Protein AF-A0A7W0WCW7-F1 (afdb_monomer_lite)

Foldseek 3Di:
DDDDADDPVRVVVLVVLLVVLVVVQVVLVCCCVVVVDVFRPNPVSCVVSVCLQDLVNLLSLLVVDDPPVSLVSSVSNLVSVLCNQQVVLVRQLSNLQQVDWDDDPHDTDGLVRLLVVLLPDLDPVSSVVSVVSSVVSCVPRPVVSVVVSLVSSQVCVVSSVANGPVRCCVVRNVDPVVVVVVVVVVCCVVCVVVCQVVVQVLLCVQNVDGPVPDDPSSVSNSVD

Secondary structure (DSSP, 8-state):
-PPPPPPHHHHHHHHHHHHHHHHHHHHHHHHHHTTS-SS---HHHHHHTHHHH-HHHHHHHHTT-BTTBTHHHHHHHHHHHHHHHHHHHHHHHHHHHHH-EEEETTEEEEGGGHHHHHHH---HHHHHHHHHHHHHHIIIIIHHHHHHHHHHHHHHGGGGT-SSHHHIIIIIS---HHHHHHHHHHHHHHHHHHHHHHHHHHHHHHTS--GGG--HHHHHHHT-

Structure (mmCIF, N/CA/C/O backbone):
data_AF-A0A7W0WCW7-F1
#
_entry.id   AF-A0A7W0WCW7-F1
#
loop_
_atom_site.group_PDB
_atom_site.id
_atom_site.type_symbol
_atom_site.label_atom_id
_atom_site.label_alt_id
_atom_site.label_comp_id
_atom_site.label_asym_id
_atom_site.label_entity_id
_atom_site.label_seq_id
_atom_site.pdbx_PDB_ins_code
_atom_site.Cartn_x
_atom_site.Cartn_y
_atom_site.Cartn_z
_atom_site.occupancy
_atom_site.B_iso_or_equiv
_atom_site.auth_seq_id
_atom_site.auth_comp_id
_atom_site.auth_asym_id
_atom_site.auth_atom_id
_atom_site.pdbx_PDB_model_num
ATOM 1 N N . MET A 1 1 ? 17.031 6.886 -33.504 1.00 39.16 1 MET A N 1
ATOM 2 C CA . MET A 1 1 ? 17.864 5.668 -33.448 1.00 39.16 1 MET A CA 1
ATOM 3 C C . MET A 1 1 ? 17.517 4.995 -32.137 1.00 39.16 1 MET A C 1
ATOM 5 O O . MET A 1 1 ? 17.627 5.673 -31.129 1.00 39.16 1 MET A O 1
ATOM 9 N N . SER A 1 2 ? 16.983 3.771 -32.147 1.00 53.22 2 SER A N 1
ATOM 10 C CA . SER A 1 2 ? 16.701 3.056 -30.893 1.00 53.22 2 SER A CA 1
ATOM 11 C C . SER A 1 2 ? 18.037 2.767 -30.216 1.00 53.22 2 SER A C 1
ATOM 13 O O . SER A 1 2 ? 18.928 2.234 -30.882 1.00 53.22 2 SER A O 1
ATOM 15 N N . GLU A 1 3 ? 18.201 3.153 -28.951 1.00 58.69 3 GLU A N 1
ATOM 16 C CA . GLU A 1 3 ? 19.335 2.679 -28.158 1.00 58.69 3 GLU A CA 1
ATOM 17 C C . GLU A 1 3 ? 19.363 1.143 -28.157 1.00 58.69 3 GLU A C 1
ATOM 19 O O . GLU A 1 3 ? 18.302 0.509 -28.231 1.00 58.69 3 GLU A O 1
ATOM 24 N N . PRO A 1 4 ? 20.552 0.521 -28.124 1.00 67.75 4 PRO A N 1
ATOM 25 C CA . PRO A 1 4 ? 20.651 -0.926 -28.034 1.00 67.75 4 PRO A CA 1
ATOM 26 C C . PRO A 1 4 ? 19.962 -1.435 -26.758 1.00 67.75 4 PRO A C 1
ATOM 28 O O . PRO A 1 4 ? 20.065 -0.835 -25.691 1.00 67.75 4 PRO A O 1
ATOM 31 N N . THR A 1 5 ? 19.257 -2.561 -26.869 1.00 79.12 5 THR A N 1
ATOM 32 C CA . THR A 1 5 ? 18.730 -3.306 -25.715 1.00 79.12 5 THR A CA 1
ATOM 33 C C . THR A 1 5 ? 19.862 -3.688 -24.760 1.00 79.12 5 THR A C 1
ATOM 35 O O . THR A 1 5 ? 20.983 -3.904 -25.224 1.00 79.12 5 THR A O 1
ATOM 38 N N . PHE A 1 6 ? 19.563 -3.850 -23.465 1.00 91.06 6 PHE A N 1
ATOM 39 C CA . PHE A 1 6 ? 20.560 -4.282 -22.478 1.00 91.06 6 PHE A CA 1
ATOM 40 C C . PHE A 1 6 ? 21.333 -5.523 -22.948 1.00 91.06 6 PHE A C 1
ATOM 42 O O . PHE A 1 6 ? 20.753 -6.513 -23.400 1.00 91.06 6 PHE A O 1
ATOM 49 N N . SER A 1 7 ? 22.647 -5.487 -22.766 1.00 92.19 7 SER A N 1
ATOM 50 C CA . SER A 1 7 ? 23.513 -6.660 -22.800 1.00 92.19 7 SER A CA 1
ATOM 51 C C . SER A 1 7 ? 23.333 -7.522 -21.545 1.00 92.19 7 SER A C 1
ATOM 53 O O . SER A 1 7 ? 22.888 -7.052 -20.498 1.00 92.19 7 SER A O 1
ATOM 55 N N . ASN A 1 8 ? 23.767 -8.786 -21.606 1.00 92.06 8 ASN A N 1
ATOM 56 C CA . ASN A 1 8 ? 23.733 -9.684 -20.443 1.00 92.06 8 ASN A CA 1
ATOM 57 C C . ASN A 1 8 ? 24.483 -9.108 -19.230 1.00 92.06 8 ASN A C 1
ATOM 59 O O . ASN A 1 8 ? 24.009 -9.216 -18.106 1.00 92.06 8 ASN A O 1
ATOM 63 N N . ARG A 1 9 ? 25.620 -8.436 -19.459 1.00 95.12 9 ARG A N 1
ATOM 64 C CA . ARG A 1 9 ? 26.406 -7.808 -18.388 1.00 95.12 9 ARG A CA 1
ATOM 65 C C . ARG A 1 9 ? 25.659 -6.652 -17.722 1.00 95.12 9 ARG A C 1
ATOM 67 O O . ARG A 1 9 ? 25.765 -6.479 -16.508 1.00 95.12 9 ARG A O 1
ATOM 74 N N . GLU A 1 10 ? 24.941 -5.851 -18.504 1.00 95.69 10 GLU A N 1
ATOM 75 C CA . GLU A 1 10 ? 24.105 -4.771 -17.971 1.00 95.69 10 GLU A CA 1
ATOM 76 C C . GLU A 1 10 ? 22.923 -5.342 -17.188 1.00 95.69 10 GLU A C 1
ATOM 78 O O . GLU A 1 10 ? 22.637 -4.845 -16.106 1.00 95.69 10 GLU A O 1
ATOM 83 N N . LEU A 1 11 ? 22.295 -6.426 -17.663 1.00 96.19 11 LEU A N 1
ATOM 84 C CA . LEU A 1 11 ? 21.236 -7.116 -16.916 1.00 96.19 11 LEU A CA 1
ATOM 85 C C . LEU A 1 11 ? 21.746 -7.675 -15.582 1.00 96.19 11 LEU A C 1
ATOM 87 O O . LEU A 1 11 ? 21.074 -7.527 -14.567 1.00 96.19 11 LEU A O 1
ATOM 91 N N . ASP A 1 12 ? 22.937 -8.276 -15.553 1.00 96.81 12 ASP A N 1
ATOM 92 C CA . ASP A 1 12 ? 23.538 -8.784 -14.312 1.00 96.81 12 ASP A CA 1
ATOM 93 C C . ASP A 1 12 ? 23.874 -7.654 -13.334 1.00 96.81 12 ASP A C 1
ATOM 95 O O . ASP A 1 12 ? 23.680 -7.785 -12.125 1.00 96.81 12 ASP A O 1
ATOM 99 N N . SER A 1 13 ? 24.333 -6.519 -13.861 1.00 96.69 13 SER A N 1
ATOM 100 C CA . SER A 1 13 ? 24.621 -5.330 -13.056 1.00 96.69 13 SER A CA 1
ATOM 101 C C . SER A 1 13 ? 23.334 -4.711 -12.501 1.00 96.69 13 SER A C 1
ATOM 103 O O . SER A 1 13 ? 23.298 -4.359 -11.325 1.00 96.69 13 SER A O 1
ATOM 105 N N . TYR A 1 14 ? 22.268 -4.658 -13.307 1.00 97.44 14 TYR A N 1
ATOM 106 C CA . TYR A 1 14 ? 20.944 -4.189 -12.899 1.00 97.44 14 TYR A CA 1
ATOM 107 C C . TYR A 1 14 ? 20.332 -5.094 -11.821 1.00 97.44 14 TYR A C 1
ATOM 109 O O . TYR A 1 14 ? 19.852 -4.589 -10.814 1.00 97.44 14 TYR A O 1
ATOM 117 N N . ARG A 1 15 ? 20.429 -6.427 -11.964 1.00 97.69 15 ARG A N 1
ATOM 118 C CA . ARG A 1 15 ? 20.022 -7.402 -10.928 1.00 97.69 15 ARG A CA 1
ATOM 119 C C . ARG A 1 15 ? 20.749 -7.159 -9.607 1.00 97.69 15 ARG A C 1
ATOM 121 O O . ARG A 1 15 ? 20.114 -7.009 -8.573 1.00 97.69 15 ARG A O 1
ATOM 128 N N . ALA A 1 16 ? 22.077 -7.057 -9.650 1.00 98.00 16 ALA A N 1
ATOM 129 C CA . ALA A 1 16 ? 22.874 -6.826 -8.448 1.00 98.00 16 ALA A CA 1
ATOM 130 C C . ALA A 1 16 ? 22.610 -5.448 -7.814 1.00 98.00 16 ALA A C 1
ATOM 132 O O . ALA A 1 16 ? 22.753 -5.289 -6.603 1.00 98.00 16 ALA A O 1
ATOM 133 N N . GLY A 1 17 ? 22.276 -4.440 -8.627 1.00 98.19 17 GLY A N 1
ATOM 134 C CA . GLY A 1 17 ? 21.802 -3.141 -8.156 1.00 98.19 17 GLY A CA 1
A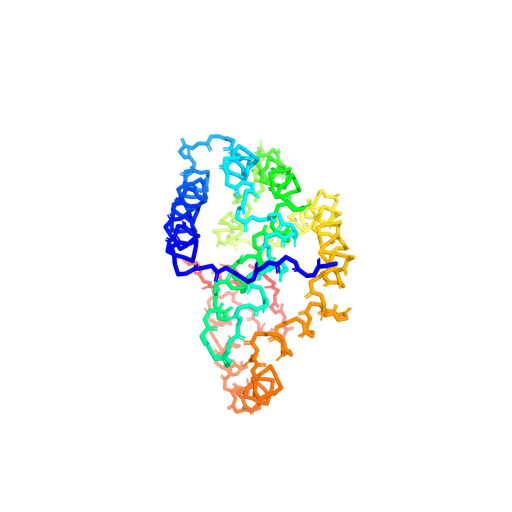TOM 135 C C . GLY A 1 17 ? 20.450 -3.259 -7.459 1.00 98.19 17 GLY A C 1
ATOM 136 O O . GLY A 1 17 ? 20.323 -2.802 -6.328 1.00 98.19 17 GLY A O 1
ATOM 137 N N . ALA A 1 18 ? 19.488 -3.934 -8.090 1.00 98.12 18 ALA A N 1
ATOM 138 C CA . ALA A 1 18 ? 18.152 -4.159 -7.550 1.00 98.12 18 ALA A CA 1
ATOM 139 C C . ALA A 1 18 ? 18.196 -4.854 -6.183 1.00 98.12 18 ALA A C 1
ATOM 141 O O . ALA A 1 18 ? 17.554 -4.384 -5.248 1.00 98.12 18 ALA A O 1
ATOM 142 N N . ASP A 1 19 ? 19.020 -5.895 -6.034 1.00 98.25 19 ASP A N 1
ATOM 143 C CA . ASP A 1 19 ? 19.198 -6.593 -4.754 1.00 98.25 19 ASP A CA 1
ATOM 144 C C . ASP A 1 19 ? 19.692 -5.649 -3.644 1.00 98.25 19 ASP A C 1
ATOM 146 O O . ASP A 1 19 ? 19.182 -5.678 -2.524 1.00 98.25 19 ASP A O 1
ATOM 150 N N . ARG A 1 20 ? 20.672 -4.782 -3.945 1.00 98.44 20 ARG A N 1
ATOM 151 C CA . ARG A 1 20 ? 21.179 -3.795 -2.976 1.00 98.44 20 ARG A CA 1
ATOM 152 C C . ARG A 1 20 ? 20.142 -2.729 -2.653 1.00 98.44 20 ARG A C 1
ATOM 154 O O . ARG A 1 20 ? 19.982 -2.382 -1.489 1.00 98.44 20 ARG A O 1
ATOM 161 N N . PHE A 1 21 ? 19.443 -2.229 -3.664 1.00 98.62 21 PHE A N 1
ATOM 162 C CA . PHE A 1 21 ? 18.399 -1.229 -3.492 1.00 98.62 21 PHE A CA 1
ATOM 163 C C . PHE A 1 21 ? 17.263 -1.746 -2.604 1.00 98.62 21 PHE A C 1
ATOM 165 O O . PHE A 1 21 ? 16.876 -1.065 -1.660 1.00 98.62 21 PHE A O 1
ATOM 172 N N . ILE A 1 22 ? 16.783 -2.972 -2.846 1.00 98.25 22 ILE A N 1
ATOM 173 C CA . ILE A 1 22 ? 15.758 -3.619 -2.014 1.00 98.25 22 ILE A CA 1
ATOM 174 C C . ILE A 1 22 ? 16.265 -3.789 -0.582 1.00 98.25 22 ILE A C 1
ATOM 176 O O . ILE A 1 22 ? 15.556 -3.426 0.350 1.00 98.25 22 ILE A O 1
ATOM 180 N N . ALA A 1 23 ? 17.497 -4.272 -0.398 1.00 98.62 23 ALA A N 1
ATOM 181 C CA . ALA A 1 23 ? 18.069 -4.444 0.935 1.00 98.62 23 ALA A CA 1
ATOM 182 C C . ALA A 1 23 ? 18.159 -3.119 1.714 1.00 98.62 23 ALA A C 1
ATOM 184 O O . ALA A 1 23 ? 17.814 -3.081 2.893 1.00 98.62 23 ALA A O 1
ATOM 185 N N . GLU A 1 24 ? 18.584 -2.032 1.062 1.00 98.62 24 GLU A N 1
ATOM 186 C CA . GLU A 1 24 ? 18.650 -0.702 1.679 1.00 98.62 24 GLU A CA 1
ATOM 187 C C . GLU A 1 24 ? 17.256 -0.142 2.000 1.00 98.62 24 GLU A C 1
ATOM 189 O O . GLU A 1 24 ? 17.070 0.448 3.065 1.00 98.62 24 GLU A O 1
ATOM 194 N N . LEU A 1 25 ? 16.267 -0.339 1.118 1.00 98.31 25 LEU A N 1
ATOM 195 C CA . LEU A 1 25 ? 14.879 0.036 1.396 1.00 98.31 25 LEU A CA 1
ATOM 196 C C . LEU A 1 25 ? 14.331 -0.740 2.596 1.00 98.31 25 LEU A C 1
ATOM 198 O O . LEU A 1 25 ? 13.825 -0.127 3.534 1.00 98.31 25 LEU A O 1
ATOM 202 N N . ASP A 1 26 ? 14.451 -2.066 2.593 1.00 98.44 26 ASP A N 1
ATOM 203 C CA . ASP A 1 26 ? 13.956 -2.924 3.672 1.00 98.44 26 ASP A CA 1
ATOM 204 C C . ASP A 1 26 ? 14.607 -2.573 5.017 1.00 98.44 26 ASP A C 1
ATOM 206 O O . ASP A 1 26 ? 13.919 -2.515 6.041 1.00 98.44 26 ASP A O 1
ATOM 210 N N . GLU A 1 27 ? 15.913 -2.284 5.026 1.00 98.56 27 GLU A N 1
ATOM 211 C CA . GLU A 1 27 ? 16.621 -1.805 6.215 1.00 98.56 27 GLU A CA 1
ATOM 212 C C . GLU A 1 27 ? 16.056 -0.464 6.704 1.00 98.56 27 GLU A C 1
ATOM 214 O O . GLU A 1 27 ? 15.776 -0.317 7.894 1.00 98.56 27 GLU A O 1
ATOM 219 N N . GLU A 1 28 ? 15.817 0.496 5.811 1.00 98.62 28 GLU A N 1
ATOM 220 C CA . GLU A 1 28 ? 15.246 1.800 6.163 1.00 98.62 28 GLU A CA 1
ATOM 221 C C . GLU A 1 28 ? 13.827 1.679 6.737 1.00 98.62 28 GLU A C 1
ATOM 223 O O . GLU A 1 28 ? 13.518 2.274 7.777 1.00 98.62 28 GLU A O 1
ATOM 228 N N . TYR A 1 29 ? 12.974 0.859 6.111 1.00 97.50 29 TYR A N 1
ATOM 229 C CA . TYR A 1 29 ? 11.641 0.536 6.624 1.00 97.50 29 TYR A CA 1
ATOM 230 C C . TYR A 1 29 ? 11.732 -0.108 8.008 1.00 97.50 29 TYR A C 1
ATOM 232 O O . TYR A 1 29 ? 11.038 0.316 8.937 1.00 97.50 29 TYR A O 1
ATOM 240 N N . TYR A 1 30 ? 12.602 -1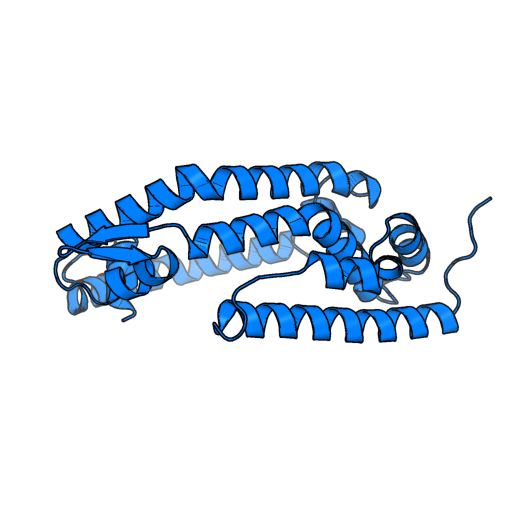.102 8.175 1.00 97.94 30 TYR A N 1
ATOM 241 C CA . TYR A 1 30 ? 12.794 -1.760 9.460 1.00 97.94 30 TYR A CA 1
ATOM 242 C C . TYR A 1 30 ? 13.240 -0.767 10.535 1.00 97.94 30 TYR A C 1
ATOM 244 O O . TYR A 1 30 ? 12.592 -0.658 11.576 1.00 97.94 30 TYR A O 1
ATOM 252 N N . LEU A 1 31 ? 14.309 -0.009 10.285 1.00 98.25 31 LEU A N 1
ATOM 253 C CA . LEU A 1 31 ? 14.880 0.914 11.259 1.00 98.25 31 LEU A CA 1
ATOM 254 C C . LEU A 1 31 ? 13.872 1.986 11.684 1.00 98.25 31 LEU A C 1
ATOM 256 O O . LEU A 1 31 ? 13.741 2.257 12.881 1.00 98.25 31 LEU A O 1
ATOM 260 N N . HIS A 1 32 ? 13.132 2.572 10.739 1.00 96.62 32 HIS A N 1
ATOM 261 C CA . HIS A 1 32 ? 12.145 3.596 11.065 1.00 96.62 32 HIS A CA 1
ATOM 262 C C . HIS A 1 32 ? 10.947 3.026 11.834 1.00 96.62 32 HIS A C 1
ATOM 264 O O . HIS A 1 32 ? 10.618 3.503 12.924 1.00 96.62 32 HIS A O 1
ATOM 270 N N . TYR A 1 33 ? 10.296 1.984 11.307 1.00 94.00 33 TYR A N 1
ATOM 271 C CA . TYR A 1 33 ? 9.058 1.464 11.898 1.00 94.00 33 TYR A CA 1
ATOM 272 C C . TYR A 1 33 ? 9.290 0.608 13.153 1.00 94.00 33 TYR A C 1
ATOM 274 O O . TYR A 1 33 ? 8.369 0.457 13.956 1.00 94.00 33 TYR A O 1
ATOM 282 N N . ALA A 1 34 ? 10.516 0.126 13.391 1.00 94.94 34 ALA A N 1
ATOM 283 C CA . ALA A 1 34 ? 10.927 -0.447 14.676 1.00 94.94 34 ALA A CA 1
ATOM 284 C C . ALA A 1 34 ? 11.321 0.616 15.723 1.00 94.94 34 ALA A C 1
ATOM 286 O O . ALA A 1 34 ? 11.645 0.264 16.857 1.00 94.94 34 ALA A O 1
ATOM 287 N N . GLY A 1 35 ? 11.311 1.909 15.371 1.00 93.56 35 GLY A N 1
ATOM 288 C CA . GLY A 1 35 ? 11.691 3.003 16.270 1.00 93.56 35 GLY A CA 1
ATOM 289 C C . GLY A 1 35 ? 13.197 3.106 16.541 1.00 93.56 35 GLY A C 1
ATOM 290 O O . GLY A 1 35 ? 13.601 3.774 17.490 1.00 93.56 35 GLY A O 1
ATOM 291 N N . LEU A 1 36 ? 14.030 2.453 15.725 1.00 96.88 36 LEU A N 1
ATOM 292 C CA . LEU A 1 36 ? 15.495 2.481 15.822 1.00 96.88 36 LEU A CA 1
ATOM 293 C C . LEU A 1 36 ? 16.101 3.697 15.111 1.00 96.88 36 LEU A C 1
ATOM 295 O O . LEU A 1 36 ? 17.225 4.096 15.415 1.00 96.88 36 LEU A O 1
ATOM 299 N N . LYS A 1 37 ? 15.349 4.307 14.189 1.00 96.56 37 LYS A N 1
ATOM 300 C CA . LYS A 1 37 ? 15.729 5.518 13.466 1.00 96.56 37 LYS A CA 1
ATOM 301 C C . LYS A 1 37 ? 14.577 6.532 13.476 1.00 96.56 37 LYS A C 1
ATOM 303 O O . LYS A 1 37 ? 13.466 6.201 13.065 1.00 96.56 37 LYS A O 1
ATOM 308 N N . PRO A 1 38 ? 14.811 7.783 13.916 1.00 92.38 38 PRO A N 1
ATOM 309 C CA . PRO A 1 38 ? 13.737 8.767 14.064 1.00 92.38 38 PRO A CA 1
ATOM 310 C C . PRO A 1 38 ? 13.201 9.286 12.726 1.00 92.38 38 PRO A C 1
ATOM 312 O O . PRO A 1 38 ? 12.024 9.621 12.629 1.00 92.38 38 PRO A O 1
ATOM 315 N N . LYS A 1 39 ? 14.051 9.359 11.697 1.00 95.62 39 LYS A N 1
ATOM 316 C CA . LYS A 1 39 ? 13.683 9.838 10.362 1.00 95.62 39 LYS A CA 1
ATOM 317 C C . LYS A 1 39 ? 13.525 8.673 9.400 1.00 95.62 39 LYS A C 1
ATOM 319 O O . LYS A 1 39 ? 14.285 7.715 9.497 1.00 95.62 39 LYS A O 1
ATOM 324 N N . PHE A 1 40 ? 12.565 8.798 8.495 1.00 97.62 40 PHE A N 1
ATOM 325 C CA . PHE A 1 40 ? 12.398 7.911 7.354 1.00 97.62 40 PHE A CA 1
ATOM 326 C C . PHE A 1 40 ? 12.986 8.611 6.127 1.00 97.62 40 PHE A C 1
ATOM 328 O O . PHE A 1 40 ? 12.534 9.699 5.782 1.00 97.62 40 PHE A O 1
ATOM 335 N N . GLU A 1 41 ? 14.037 8.044 5.543 1.00 97.62 41 GLU A N 1
ATOM 336 C CA . GLU A 1 41 ? 14.873 8.683 4.520 1.00 97.62 41 GLU A CA 1
ATOM 337 C C . GLU A 1 41 ? 15.021 7.763 3.299 1.00 97.62 41 GLU A C 1
ATOM 339 O O . GLU A 1 41 ? 16.033 7.089 3.107 1.00 97.62 41 GLU A O 1
ATOM 344 N N . LEU A 1 42 ? 13.998 7.758 2.450 1.00 98.31 42 LEU A N 1
ATOM 345 C CA . LEU A 1 42 ? 14.001 7.099 1.147 1.00 98.31 42 LEU A CA 1
ATOM 346 C C . LEU A 1 42 ? 14.824 7.880 0.115 1.00 98.31 42 LEU A C 1
ATOM 348 O O . LEU A 1 42 ? 15.523 7.286 -0.701 1.00 98.31 42 LEU A O 1
ATOM 352 N N . SER A 1 43 ? 14.782 9.209 0.168 1.00 97.88 43 SER A N 1
ATOM 353 C CA . SER A 1 43 ? 15.445 10.141 -0.746 1.00 97.88 43 SER A CA 1
ATOM 354 C C . SER A 1 43 ? 16.916 9.801 -0.989 1.00 97.88 43 SER A C 1
ATOM 356 O O . SER A 1 43 ? 17.276 9.572 -2.145 1.00 97.88 43 SER A O 1
ATOM 358 N N . PRO A 1 44 ? 17.758 9.624 0.046 1.00 98.00 44 PRO A N 1
ATOM 359 C CA . PRO A 1 44 ? 19.158 9.279 -0.171 1.00 98.00 44 PRO A CA 1
ATOM 360 C C . PRO A 1 44 ? 19.360 7.881 -0.770 1.00 98.00 44 PRO A C 1
ATOM 362 O O . PRO A 1 44 ? 20.393 7.640 -1.390 1.00 98.00 44 PRO A O 1
ATOM 365 N N . ILE A 1 45 ? 18.435 6.940 -0.545 1.00 98.50 45 ILE A N 1
ATOM 366 C CA . ILE A 1 45 ? 18.513 5.577 -1.095 1.00 98.50 45 ILE A CA 1
ATOM 367 C C . ILE A 1 45 ? 18.234 5.633 -2.592 1.00 98.50 45 ILE A C 1
ATOM 369 O O . ILE A 1 45 ? 19.059 5.191 -3.386 1.00 98.50 45 ILE A O 1
ATOM 373 N N . TYR A 1 46 ? 17.122 6.244 -2.991 1.00 98.31 46 TYR A N 1
ATOM 374 C CA . TYR A 1 46 ? 16.800 6.383 -4.406 1.00 98.31 46 TYR A CA 1
ATOM 375 C C . TYR A 1 46 ? 17.848 7.199 -5.173 1.00 98.31 46 TYR A C 1
ATOM 377 O O . TYR A 1 46 ? 18.208 6.822 -6.281 1.00 98.31 46 TYR A O 1
ATOM 385 N N . GLU A 1 47 ? 18.413 8.254 -4.577 1.00 98.00 47 GLU A N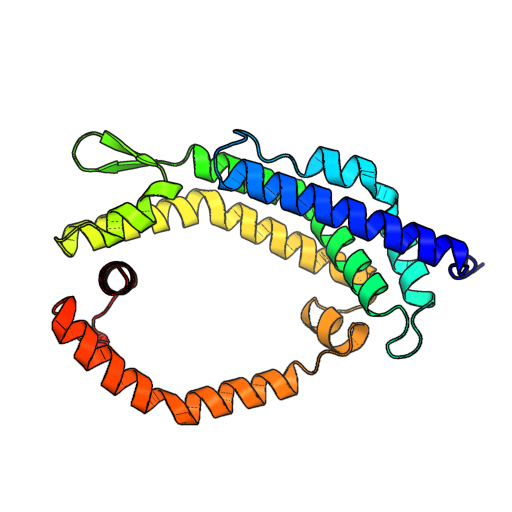 1
ATOM 386 C CA . GLU A 1 47 ? 19.501 9.027 -5.195 1.00 98.00 47 GLU A CA 1
ATOM 387 C C . GLU A 1 47 ? 20.751 8.174 -5.477 1.00 98.00 47 GLU A C 1
ATOM 389 O O . GLU A 1 47 ? 21.396 8.354 -6.511 1.00 98.00 47 GLU A O 1
ATOM 394 N N . ARG A 1 48 ? 21.091 7.222 -4.593 1.00 98.00 48 ARG A N 1
ATOM 395 C CA . ARG A 1 48 ? 22.214 6.287 -4.808 1.00 98.00 48 ARG A CA 1
ATOM 396 C C . ARG A 1 48 ? 21.954 5.277 -5.922 1.00 98.00 48 ARG A C 1
ATOM 398 O O . ARG A 1 48 ? 22.914 4.826 -6.540 1.00 98.00 48 ARG A O 1
ATOM 405 N N . HIS A 1 49 ? 20.690 4.928 -6.147 1.00 97.94 49 HIS A N 1
ATOM 406 C CA . HIS A 1 49 ? 20.239 3.904 -7.096 1.00 97.94 49 HIS A CA 1
ATOM 407 C C . HIS A 1 49 ? 19.393 4.510 -8.229 1.00 97.94 49 HIS A C 1
ATOM 409 O O . HIS A 1 49 ? 18.488 3.868 -8.768 1.00 97.94 49 HIS A O 1
ATOM 415 N N . ALA A 1 50 ? 19.657 5.775 -8.577 1.00 97.25 50 ALA A N 1
ATOM 416 C CA . ALA A 1 50 ? 18.858 6.531 -9.540 1.00 97.25 50 ALA A CA 1
ATOM 417 C C . ALA A 1 50 ? 18.876 5.895 -10.940 1.00 97.25 50 ALA A C 1
ATOM 419 O O . ALA A 1 50 ? 17.881 5.947 -11.655 1.00 97.25 50 ALA A O 1
ATOM 420 N N . ASP A 1 51 ? 19.975 5.228 -11.296 1.00 96.31 51 ASP A N 1
ATOM 421 C CA . ASP A 1 51 ? 20.141 4.474 -12.540 1.00 96.31 51 ASP A CA 1
ATOM 422 C C . ASP A 1 51 ? 19.220 3.250 -12.641 1.00 96.31 51 ASP A C 1
ATOM 424 O O . ASP A 1 51 ? 18.974 2.748 -13.732 1.00 96.31 51 ASP A O 1
ATOM 428 N N . LEU A 1 52 ? 18.690 2.746 -11.523 1.00 97.69 52 LEU A N 1
ATOM 429 C CA . LEU A 1 52 ? 17.741 1.633 -11.543 1.00 97.69 52 LEU A CA 1
ATOM 430 C C . LEU A 1 52 ? 16.307 2.089 -11.810 1.00 97.69 52 LEU A C 1
ATOM 432 O O . LEU A 1 52 ? 15.492 1.302 -12.301 1.00 97.69 52 LEU A O 1
ATOM 436 N N . THR A 1 53 ? 15.996 3.334 -11.453 1.00 96.25 53 THR A N 1
ATOM 437 C CA . THR A 1 53 ? 14.625 3.850 -11.351 1.00 96.25 53 THR A CA 1
ATOM 438 C C . THR A 1 53 ? 14.333 4.982 -12.332 1.00 96.25 53 THR A C 1
ATOM 440 O O . THR A 1 53 ? 13.198 5.446 -12.400 1.00 96.25 53 THR A O 1
ATOM 443 N N . ASP A 1 54 ? 15.305 5.411 -13.139 1.00 96.31 54 ASP A N 1
ATOM 444 C CA . ASP A 1 54 ? 15.067 6.414 -14.170 1.00 96.31 54 ASP A CA 1
ATOM 445 C C . ASP A 1 54 ? 14.232 5.863 -15.344 1.00 96.31 54 ASP A C 1
ATOM 447 O O . ASP A 1 54 ? 14.323 4.700 -15.748 1.00 96.31 54 ASP A O 1
ATOM 451 N N . LEU A 1 55 ? 13.390 6.727 -15.915 1.00 97.81 55 LEU A N 1
ATOM 452 C CA . LEU A 1 55 ? 12.422 6.345 -16.945 1.00 97.81 55 LEU A CA 1
ATOM 453 C C . LEU A 1 55 ? 13.077 5.790 -18.221 1.00 97.81 55 LEU A C 1
ATOM 455 O O . LEU A 1 55 ? 12.494 4.933 -18.890 1.00 97.81 55 LEU A O 1
ATOM 459 N N . GLU A 1 56 ? 14.248 6.299 -18.598 1.00 96.88 56 GLU A N 1
ATOM 460 C CA . GLU A 1 56 ? 14.942 5.882 -19.815 1.00 96.88 56 GLU A CA 1
ATOM 461 C C . GLU A 1 56 ? 15.471 4.456 -19.658 1.00 96.88 56 GLU A C 1
ATOM 463 O O . GLU A 1 56 ? 15.176 3.589 -20.490 1.00 96.88 56 GLU A O 1
ATOM 468 N N . THR A 1 57 ? 16.143 4.181 -18.542 1.00 96.50 57 THR A N 1
ATOM 469 C CA . THR A 1 57 ? 16.638 2.853 -18.193 1.00 96.50 57 THR A CA 1
ATOM 470 C C . THR A 1 57 ? 15.497 1.849 -18.080 1.00 96.50 57 THR A C 1
ATOM 472 O O . THR A 1 57 ? 15.580 0.767 -18.667 1.00 96.50 57 THR A O 1
ATOM 475 N N . VAL A 1 58 ? 14.397 2.205 -17.408 1.00 97.50 58 VAL A N 1
ATOM 476 C CA . VAL A 1 58 ? 13.219 1.332 -17.269 1.00 97.50 58 VAL A CA 1
ATOM 477 C C . VAL A 1 58 ? 12.589 1.021 -18.629 1.00 97.50 58 VAL A C 1
ATOM 479 O O . VAL A 1 58 ? 12.278 -0.137 -18.924 1.00 97.50 58 VAL A O 1
ATOM 482 N N . ASN A 1 59 ? 12.455 2.016 -19.509 1.00 96.69 59 ASN A N 1
ATOM 483 C CA . ASN A 1 59 ? 11.941 1.795 -20.860 1.00 96.69 59 ASN A CA 1
ATOM 484 C C . ASN A 1 59 ? 12.878 0.920 -21.704 1.00 96.69 59 ASN A C 1
ATOM 486 O O . ASN A 1 59 ? 12.405 0.036 -22.425 1.00 96.69 59 ASN A O 1
ATOM 490 N N . ARG A 1 60 ? 14.198 1.108 -21.594 1.00 95.75 60 ARG A N 1
ATOM 491 C CA . ARG A 1 60 ? 15.193 0.263 -22.270 1.00 95.75 60 ARG A CA 1
ATOM 492 C C . ARG A 1 60 ? 15.164 -1.172 -21.742 1.00 95.75 60 ARG A C 1
ATOM 494 O O . ARG A 1 60 ? 15.250 -2.111 -22.533 1.00 95.75 60 ARG A O 1
ATOM 501 N N . LEU A 1 61 ? 14.968 -1.361 -20.437 1.00 95.50 61 LEU A N 1
ATOM 502 C CA . LEU A 1 61 ? 14.794 -2.674 -19.816 1.00 95.50 61 LEU A CA 1
ATOM 503 C C . LEU A 1 61 ? 13.529 -3.365 -20.339 1.00 95.50 61 LEU A C 1
ATOM 505 O O . LEU A 1 61 ? 13.575 -4.540 -20.699 1.00 95.50 61 LEU A O 1
ATOM 509 N N . GLY A 1 62 ? 12.430 -2.625 -20.502 1.00 95.31 62 GLY A N 1
ATOM 510 C CA . GLY A 1 62 ? 11.191 -3.131 -21.097 1.00 95.31 62 GLY A CA 1
ATOM 511 C C . GLY A 1 62 ? 11.364 -3.694 -22.514 1.00 95.31 62 GLY A C 1
ATOM 512 O O . GLY A 1 62 ? 10.708 -4.669 -22.875 1.00 95.31 62 GLY A O 1
ATOM 513 N N . GLN A 1 63 ? 12.300 -3.160 -23.307 1.00 94.88 63 GLN A N 1
ATOM 514 C CA . GLN A 1 63 ? 12.606 -3.675 -24.653 1.00 94.88 63 GLN A CA 1
ATOM 515 C C . GLN A 1 63 ? 13.308 -5.047 -24.639 1.00 94.88 63 GLN A C 1
ATOM 517 O O . GLN A 1 63 ? 13.365 -5.725 -25.672 1.00 94.88 63 GLN A O 1
ATOM 522 N N . THR A 1 64 ? 13.824 -5.477 -23.484 1.00 94.56 64 THR A N 1
ATOM 523 C CA . THR A 1 64 ? 14.532 -6.758 -23.296 1.00 94.56 64 THR A CA 1
ATOM 524 C C . THR A 1 64 ? 13.603 -7.903 -22.891 1.00 94.56 64 THR A C 1
ATOM 526 O O . THR A 1 64 ? 14.022 -9.059 -22.900 1.00 94.56 64 THR A O 1
ATOM 529 N N . VAL A 1 65 ? 12.344 -7.603 -22.557 1.00 94.75 65 VAL A N 1
ATOM 530 C CA . VAL A 1 65 ? 11.365 -8.598 -22.108 1.00 94.75 65 VAL A CA 1
ATOM 531 C C . VAL A 1 65 ? 11.018 -9.555 -23.250 1.00 94.75 65 VAL A C 1
ATOM 533 O O . VAL A 1 65 ? 10.703 -9.130 -24.369 1.00 94.75 65 VAL A O 1
ATOM 536 N N . ARG A 1 66 ? 11.082 -10.862 -22.982 1.00 91.94 66 ARG A N 1
ATOM 537 C CA . ARG A 1 66 ? 10.735 -11.935 -23.931 1.00 91.94 66 ARG A CA 1
ATOM 538 C C . ARG A 1 66 ? 9.888 -12.985 -23.213 1.00 91.94 66 ARG A C 1
ATOM 540 O O . ARG A 1 66 ? 10.400 -13.864 -22.525 1.00 91.94 66 ARG A O 1
ATOM 547 N N . GLY A 1 67 ? 8.564 -12.880 -23.342 1.00 90.69 67 GLY A N 1
ATOM 548 C CA . GLY A 1 67 ? 7.650 -13.658 -22.501 1.00 90.69 67 GLY A CA 1
ATOM 549 C C . GLY A 1 67 ? 7.878 -13.312 -21.027 1.00 90.69 67 GLY A C 1
ATOM 550 O O . GLY A 1 67 ? 7.797 -12.146 -20.659 1.00 90.69 67 GLY A O 1
ATOM 551 N N . ARG A 1 68 ? 8.220 -14.309 -20.201 1.00 92.12 68 ARG A N 1
ATOM 552 C CA . ARG A 1 68 ? 8.565 -14.102 -18.780 1.00 92.12 68 ARG A CA 1
ATOM 553 C C . ARG A 1 68 ? 10.022 -13.712 -18.534 1.00 92.12 68 ARG A C 1
ATOM 555 O O . ARG A 1 68 ? 10.363 -13.297 -17.430 1.00 92.12 68 ARG A O 1
ATOM 562 N N . GLU A 1 69 ? 10.894 -13.851 -19.529 1.00 93.62 69 GLU A N 1
ATOM 563 C CA . GLU A 1 69 ? 12.294 -13.459 -19.384 1.00 93.62 69 GLU A CA 1
ATOM 564 C C . GLU A 1 69 ? 12.399 -11.941 -19.174 1.00 93.62 69 GLU A C 1
ATOM 566 O O . GLU A 1 69 ? 11.800 -11.168 -19.923 1.00 93.62 69 GLU A O 1
ATOM 571 N N . ASN A 1 70 ? 13.150 -11.526 -18.148 1.00 95.06 70 ASN A N 1
ATOM 572 C CA . ASN A 1 70 ? 13.345 -10.133 -17.711 1.00 95.06 70 ASN A CA 1
ATOM 573 C C . ASN A 1 70 ? 12.067 -9.377 -17.293 1.00 95.06 70 ASN A C 1
ATOM 575 O O . ASN A 1 70 ? 12.158 -8.207 -16.929 1.00 95.06 70 ASN A O 1
ATOM 579 N N . LEU A 1 71 ? 10.901 -10.033 -17.279 1.00 96.38 71 LEU A N 1
ATOM 580 C CA . LEU A 1 71 ? 9.619 -9.415 -16.933 1.00 96.38 71 LEU A CA 1
ATOM 581 C C . LEU A 1 71 ? 9.616 -8.861 -15.504 1.00 96.38 71 LEU A C 1
ATOM 583 O O . LEU A 1 71 ? 9.251 -7.708 -15.298 1.00 96.38 71 LEU A O 1
ATOM 587 N N . GLU A 1 72 ? 10.099 -9.643 -14.536 1.00 96.56 72 GLU A N 1
ATOM 588 C CA . GLU A 1 72 ? 10.171 -9.207 -13.135 1.00 96.56 72 GLU A CA 1
ATOM 589 C C . GLU A 1 72 ? 11.165 -8.060 -12.925 1.00 96.56 72 GLU A C 1
ATOM 591 O O . GLU A 1 72 ? 10.921 -7.185 -12.103 1.00 96.56 72 GLU A O 1
ATOM 596 N N . LEU A 1 73 ? 12.254 -8.005 -13.700 1.00 96.81 73 LEU A N 1
ATOM 597 C CA . LEU A 1 73 ? 13.181 -6.870 -13.642 1.00 96.81 73 LEU A CA 1
ATOM 598 C C . LEU A 1 73 ? 12.544 -5.612 -14.218 1.00 96.81 73 LEU A C 1
ATOM 600 O O . LEU A 1 73 ? 12.684 -4.536 -13.645 1.00 96.81 73 LEU A O 1
ATOM 604 N N . PHE A 1 74 ? 11.822 -5.741 -15.331 1.00 97.50 74 PHE A N 1
ATOM 605 C CA . PHE A 1 74 ? 11.069 -4.627 -15.890 1.00 97.50 74 PHE A CA 1
ATOM 606 C C . PHE A 1 74 ? 9.991 -4.134 -14.918 1.00 97.50 74 PHE A C 1
ATOM 608 O O . PHE A 1 74 ? 9.846 -2.926 -14.732 1.00 97.50 74 PHE A O 1
ATOM 615 N N . ARG A 1 75 ? 9.281 -5.051 -14.251 1.00 98.00 75 ARG A N 1
ATOM 616 C CA . ARG A 1 75 ? 8.315 -4.721 -13.201 1.00 98.00 75 ARG A CA 1
ATOM 617 C C . ARG A 1 75 ? 8.976 -3.994 -12.032 1.00 98.00 75 ARG A C 1
ATOM 619 O O . ARG A 1 75 ? 8.498 -2.927 -11.663 1.00 98.00 75 ARG A O 1
ATOM 626 N N . PHE A 1 76 ? 10.087 -4.520 -11.518 1.00 98.25 76 PHE A N 1
ATOM 627 C CA . PHE A 1 76 ? 10.887 -3.869 -10.481 1.00 98.25 76 PHE A CA 1
ATOM 628 C C . PHE A 1 76 ? 11.267 -2.439 -10.884 1.00 98.25 76 PHE A C 1
ATOM 630 O O . PHE A 1 76 ? 11.026 -1.508 -10.122 1.00 98.25 76 PHE A O 1
ATOM 637 N N . GLY A 1 77 ? 11.782 -2.240 -12.100 1.00 98.31 77 GLY A N 1
ATOM 638 C CA . GLY A 1 77 ? 12.147 -0.912 -12.588 1.00 98.31 77 GLY A CA 1
ATOM 639 C C . GLY A 1 77 ? 10.949 0.035 -12.684 1.00 98.31 77 GLY A C 1
ATOM 640 O O . GLY A 1 77 ? 11.034 1.186 -12.269 1.00 98.31 77 GLY A O 1
ATOM 641 N N . CYS A 1 78 ? 9.800 -0.451 -13.164 1.00 98.56 78 CYS A N 1
ATOM 642 C CA . CYS A 1 78 ? 8.564 0.333 -13.199 1.00 98.56 78 CYS A CA 1
ATOM 643 C C . CYS A 1 78 ? 8.093 0.746 -11.798 1.00 98.56 78 CYS A C 1
ATOM 645 O O . CYS A 1 78 ? 7.734 1.903 -11.588 1.00 98.56 78 CYS A O 1
ATOM 647 N N . GLU A 1 79 ? 8.068 -0.192 -10.850 1.00 97.94 79 GLU A N 1
ATOM 648 C CA . GLU A 1 79 ? 7.678 0.074 -9.462 1.00 97.94 79 GLU A CA 1
ATOM 649 C C . GLU A 1 79 ? 8.670 1.029 -8.788 1.00 97.94 79 GLU A C 1
ATOM 651 O O . GLU A 1 79 ? 8.244 1.963 -8.114 1.00 97.94 79 GLU A O 1
ATOM 656 N N . GLY A 1 80 ? 9.968 0.864 -9.052 1.00 98.19 80 GLY A N 1
ATOM 657 C CA . GLY A 1 80 ? 11.024 1.763 -8.602 1.00 98.19 80 GLY A CA 1
ATOM 658 C C . GLY A 1 80 ? 10.875 3.179 -9.159 1.00 98.19 80 GLY A C 1
ATOM 659 O O . GLY A 1 80 ? 10.919 4.133 -8.394 1.00 98.19 80 GLY A O 1
ATOM 660 N N . TYR A 1 81 ? 10.607 3.345 -10.458 1.00 98.69 81 TYR A N 1
ATOM 661 C CA . TYR A 1 81 ? 10.331 4.660 -11.055 1.00 98.69 81 TYR A CA 1
ATOM 662 C C . TYR A 1 81 ? 9.128 5.355 -10.401 1.00 98.69 81 TYR A C 1
ATOM 664 O O . TYR A 1 81 ? 9.183 6.536 -10.059 1.00 98.69 81 TYR A O 1
ATOM 672 N N . LEU A 1 82 ? 8.029 4.627 -10.189 1.00 98.44 82 LEU A N 1
ATOM 673 C CA . LEU A 1 82 ? 6.841 5.175 -9.526 1.00 98.44 82 LEU A CA 1
ATOM 674 C C . LEU A 1 82 ? 7.103 5.485 -8.040 1.00 98.44 82 LEU A C 1
ATOM 676 O O . LEU A 1 82 ? 6.585 6.475 -7.512 1.00 98.44 82 LEU A O 1
ATOM 680 N N . GLY A 1 83 ? 7.921 4.664 -7.381 1.00 98.00 83 GLY A N 1
ATOM 681 C CA . GLY A 1 83 ? 8.409 4.886 -6.024 1.00 98.00 83 GLY A CA 1
ATOM 682 C C . GLY A 1 83 ? 9.258 6.151 -5.912 1.00 98.00 83 GLY A C 1
ATOM 683 O O . GLY A 1 83 ? 9.013 6.963 -5.022 1.00 98.00 83 GLY A O 1
ATOM 684 N N . GLU A 1 84 ? 10.162 6.392 -6.866 1.00 98.38 84 GLU A N 1
ATOM 685 C CA . GLU A 1 84 ? 11.003 7.595 -6.904 1.00 98.38 84 G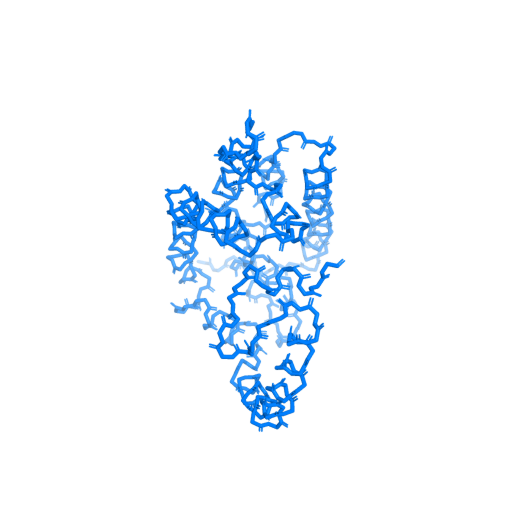LU A CA 1
ATOM 686 C C . GLU A 1 84 ? 10.151 8.864 -6.951 1.00 98.38 84 GLU A C 1
ATOM 688 O O . GLU A 1 84 ? 10.365 9.810 -6.196 1.00 98.38 84 GLU A O 1
ATOM 693 N N . LEU A 1 85 ? 9.105 8.865 -7.779 1.00 98.38 85 LEU A N 1
ATOM 694 C CA . LEU A 1 85 ? 8.199 10.008 -7.909 1.00 98.38 85 LEU A CA 1
ATOM 695 C C . LEU A 1 85 ? 7.373 10.296 -6.648 1.00 98.38 85 LEU A C 1
ATOM 697 O O . LEU A 1 85 ? 6.824 11.389 -6.514 1.00 98.38 85 LEU A O 1
ATOM 701 N N . THR A 1 86 ? 7.240 9.324 -5.745 1.00 98.19 86 THR A N 1
ATOM 702 C CA . THR A 1 86 ? 6.370 9.424 -4.564 1.00 98.19 86 THR A CA 1
ATOM 703 C C . THR A 1 86 ? 7.118 9.368 -3.236 1.00 98.19 86 THR A C 1
ATOM 705 O O . THR A 1 86 ? 6.513 9.631 -2.196 1.00 98.19 86 THR A O 1
ATOM 708 N N . ARG A 1 87 ? 8.434 9.123 -3.241 1.00 97.69 87 ARG A N 1
ATOM 709 C CA . ARG A 1 87 ? 9.244 8.965 -2.024 1.00 97.69 87 ARG A CA 1
ATOM 710 C C . ARG A 1 87 ? 9.114 10.128 -1.048 1.00 97.69 87 ARG A C 1
ATOM 712 O O . ARG A 1 87 ? 8.948 9.891 0.140 1.00 97.69 87 ARG A O 1
ATOM 719 N N . ALA A 1 88 ? 9.098 11.367 -1.545 1.00 97.12 88 ALA A N 1
ATOM 720 C CA . ALA A 1 88 ? 9.000 12.553 -0.699 1.00 97.12 88 ALA A CA 1
ATOM 721 C C . ALA A 1 88 ? 7.665 12.593 0.063 1.00 97.12 88 ALA A C 1
ATOM 723 O O . ALA A 1 88 ? 7.631 12.965 1.232 1.00 97.12 88 ALA A O 1
ATOM 724 N N . ARG A 1 89 ? 6.569 12.139 -0.564 1.00 97.81 89 ARG A N 1
ATOM 725 C CA . ARG A 1 89 ? 5.272 11.994 0.114 1.00 97.81 89 ARG A CA 1
ATOM 726 C C . ARG A 1 89 ? 5.291 10.872 1.135 1.00 97.81 89 ARG A C 1
ATOM 728 O O . ARG A 1 89 ? 4.738 11.046 2.213 1.00 97.81 89 ARG A O 1
ATOM 735 N N . SER A 1 90 ? 5.944 9.755 0.833 1.00 97.81 90 SER A N 1
ATOM 736 C CA . SER A 1 90 ? 6.118 8.658 1.791 1.00 97.81 90 SER A CA 1
ATOM 737 C C . SER A 1 90 ? 6.905 9.095 3.034 1.00 97.81 90 SER A C 1
ATOM 739 O O . SER A 1 90 ? 6.514 8.752 4.149 1.00 97.81 90 SER A O 1
ATOM 741 N N . GLU A 1 91 ? 7.970 9.882 2.864 1.00 98.31 91 GLU A N 1
ATOM 742 C CA . GLU A 1 91 ? 8.729 10.483 3.971 1.00 98.31 91 GLU A CA 1
ATOM 743 C C . GLU A 1 91 ? 7.881 11.468 4.781 1.00 98.31 91 GLU A C 1
ATOM 745 O O . GLU A 1 91 ? 7.833 11.370 6.006 1.00 98.31 91 GLU A O 1
ATOM 750 N N . GLU A 1 92 ? 7.163 12.373 4.110 1.00 98.19 92 GLU A N 1
ATOM 751 C CA . GLU A 1 92 ? 6.292 13.366 4.750 1.00 98.19 92 GLU A CA 1
ATOM 752 C C . GLU A 1 92 ? 5.165 12.706 5.559 1.00 98.19 92 GLU A C 1
ATOM 754 O O . GLU A 1 92 ? 4.902 13.097 6.696 1.00 98.19 92 GLU A O 1
ATOM 759 N N . ILE A 1 93 ? 4.535 11.662 5.010 1.00 98.06 93 ILE A N 1
ATOM 760 C CA . ILE A 1 93 ? 3.520 10.865 5.707 1.00 98.06 93 ILE A CA 1
ATOM 761 C C . ILE A 1 93 ? 4.123 10.231 6.961 1.00 98.06 93 ILE A C 1
ATOM 763 O O . ILE A 1 93 ? 3.560 10.377 8.046 1.00 98.06 93 ILE A O 1
ATOM 767 N N . ALA A 1 94 ? 5.273 9.561 6.838 1.00 97.25 94 ALA A N 1
ATOM 768 C CA . ALA A 1 94 ? 5.930 8.923 7.974 1.00 97.25 94 ALA A CA 1
ATOM 769 C C . ALA A 1 94 ? 6.310 9.947 9.057 1.00 97.25 94 ALA A C 1
ATOM 771 O O . ALA A 1 94 ? 6.114 9.691 10.245 1.00 97.25 94 ALA A O 1
ATOM 772 N N . GLU A 1 95 ? 6.797 11.126 8.665 1.00 96.50 95 GLU A N 1
ATOM 773 C CA . GLU A 1 95 ? 7.101 12.216 9.590 1.00 96.50 95 GLU A CA 1
ATOM 774 C C . GLU A 1 95 ? 5.837 12.739 10.288 1.00 96.50 95 GLU A C 1
ATOM 776 O O . GLU A 1 95 ? 5.835 12.889 11.513 1.00 96.50 95 GLU A O 1
ATOM 781 N N . LEU A 1 96 ? 4.746 12.972 9.556 1.00 97.38 96 LEU A N 1
ATOM 782 C CA . LEU A 1 96 ? 3.481 13.410 10.146 1.00 97.38 96 LEU A CA 1
ATOM 783 C C . LEU A 1 96 ? 2.940 12.384 11.136 1.00 97.38 96 LEU A C 1
ATOM 785 O O . LEU A 1 96 ? 2.588 12.754 12.252 1.00 97.38 96 LEU A O 1
ATOM 789 N N . GLU A 1 97 ? 2.948 11.095 10.805 1.00 96.56 97 GLU A N 1
ATOM 790 C CA . GLU A 1 97 ? 2.496 10.051 11.728 1.00 96.56 97 GLU A CA 1
ATOM 791 C C . GLU A 1 97 ? 3.234 10.055 13.077 1.00 96.56 97 GLU A C 1
ATOM 793 O O . GLU A 1 97 ? 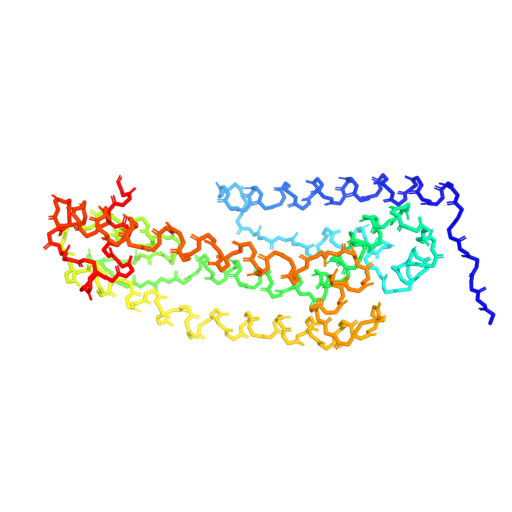2.644 9.673 14.091 1.00 96.56 97 GLU A O 1
ATOM 798 N N . THR A 1 98 ? 4.508 10.470 13.110 1.00 94.69 98 THR A N 1
ATOM 799 C CA . THR A 1 98 ? 5.271 10.596 14.367 1.00 94.69 98 THR A CA 1
ATOM 800 C C . THR A 1 98 ? 4.886 11.819 15.198 1.00 94.69 98 THR A C 1
ATOM 802 O O . THR A 1 98 ? 5.103 11.814 16.408 1.00 94.69 98 THR A O 1
ATOM 805 N N . LYS A 1 99 ? 4.328 12.857 14.566 1.00 95.56 99 LYS A N 1
ATOM 806 C CA . LYS A 1 99 ? 3.991 14.144 15.193 1.00 95.56 99 LYS A CA 1
ATOM 807 C C . LYS A 1 99 ? 2.515 14.271 15.549 1.00 95.56 99 LYS A C 1
ATOM 809 O O . LYS A 1 99 ? 2.180 15.002 16.473 1.00 95.56 99 LYS A O 1
ATOM 814 N N . LEU A 1 100 ? 1.639 13.617 14.789 1.00 98.12 100 LEU A N 1
ATOM 815 C CA . LEU A 1 100 ? 0.201 13.679 15.004 1.00 98.12 100 LEU A CA 1
ATOM 816 C C . LEU A 1 100 ? -0.157 13.041 16.343 1.00 98.12 100 LEU A C 1
ATOM 818 O O . LEU A 1 100 ? 0.289 11.941 16.671 1.00 98.12 100 LEU A O 1
ATOM 822 N N . GLU A 1 101 ? -1.010 13.720 17.096 1.00 97.88 101 GLU A N 1
ATOM 823 C CA . GLU A 1 101 ? -1.490 13.282 18.398 1.00 97.88 101 GLU A CA 1
ATOM 824 C C . GLU A 1 101 ? -2.917 13.774 18.640 1.00 97.88 101 GLU A C 1
ATOM 826 O O . GLU A 1 101 ? -3.396 14.714 18.009 1.00 97.88 101 GLU A O 1
ATOM 831 N N . THR A 1 102 ? -3.605 13.129 19.575 1.00 97.44 102 THR A N 1
ATOM 832 C CA . THR A 1 102 ? -4.896 13.581 20.103 1.00 97.44 102 THR A CA 1
ATOM 833 C C . THR A 1 102 ? -4.884 13.508 21.626 1.00 97.44 102 THR A C 1
ATOM 835 O O . THR A 1 102 ? -4.032 12.842 22.210 1.00 97.44 102 THR A O 1
ATOM 838 N N . GLN A 1 103 ? -5.814 14.188 22.292 1.00 96.19 103 GLN A N 1
ATOM 839 C CA . GLN A 1 103 ? -5.887 14.214 23.753 1.00 96.19 103 GLN A CA 1
ATOM 840 C C . GLN A 1 103 ? -6.798 13.101 24.281 1.00 96.19 103 GLN A C 1
ATOM 842 O O . GLN A 1 103 ? -7.963 12.996 23.893 1.00 96.19 103 GLN A O 1
ATOM 847 N N . HIS A 1 104 ? -6.288 12.290 25.207 1.00 93.38 104 HIS A N 1
ATOM 848 C CA . HIS A 1 104 ? -7.034 11.218 25.863 1.00 93.38 104 HIS A CA 1
ATOM 849 C C . HIS A 1 104 ? -6.500 10.958 27.280 1.00 93.38 104 HIS A C 1
ATOM 851 O O . HIS A 1 104 ? -5.298 11.004 27.512 1.00 93.38 104 HIS A O 1
ATOM 857 N N . ASP A 1 105 ? -7.396 10.718 28.244 1.00 88.19 105 ASP A N 1
ATOM 858 C CA . ASP A 1 105 ? -7.065 10.434 29.653 1.00 88.19 105 ASP A CA 1
ATOM 859 C C . ASP A 1 105 ? -6.059 11.414 30.290 1.00 88.19 105 ASP A C 1
ATOM 861 O O . ASP A 1 105 ? -5.203 11.050 31.093 1.00 88.19 105 ASP A O 1
ATOM 865 N N . GLY A 1 106 ? -6.195 12.700 29.951 1.00 88.81 106 GLY A N 1
ATOM 866 C CA . GLY A 1 106 ? -5.389 13.779 30.528 1.00 88.81 106 GLY A CA 1
ATOM 867 C C . GLY A 1 106 ? -4.002 13.955 29.907 1.00 88.81 106 GLY A C 1
ATOM 868 O O . GLY A 1 106 ? -3.215 14.731 30.448 1.00 88.81 106 GLY A O 1
ATOM 869 N N . GLY A 1 107 ? -3.701 13.287 28.788 1.00 94.19 107 GLY A N 1
ATOM 870 C CA . GLY A 1 107 ? -2.447 13.480 28.062 1.00 94.19 107 GLY A CA 1
ATOM 871 C C . GLY A 1 107 ? -2.539 13.219 26.554 1.00 94.19 107 GLY A C 1
ATOM 872 O O . GLY A 1 107 ? -3.570 12.764 26.050 1.00 94.19 107 GLY A O 1
ATOM 873 N N . PRO A 1 108 ? -1.453 13.509 25.818 1.00 97.00 108 PRO A N 1
ATOM 874 C CA . PRO A 1 108 ? -1.382 13.232 24.393 1.00 97.00 108 PRO A CA 1
ATOM 875 C C . PRO A 1 108 ? -1.226 11.731 24.123 1.00 97.00 108 PRO A C 1
ATOM 877 O O . PRO A 1 108 ? -0.444 11.031 24.769 1.00 97.00 108 PRO A O 1
ATOM 880 N N . VAL A 1 109 ? -1.940 11.246 23.112 1.00 97.62 109 VAL A N 1
ATOM 881 C CA . VAL A 1 109 ? -1.773 9.921 22.515 1.00 97.62 109 VAL A CA 1
ATOM 882 C C . VAL A 1 109 ? -1.370 10.114 21.061 1.00 97.62 109 VAL A C 1
ATOM 884 O O . VAL A 1 109 ? -2.159 10.599 20.248 1.00 97.62 109 VAL A O 1
ATOM 887 N N . GLY A 1 110 ? -0.139 9.721 20.734 1.00 97.38 110 GLY A N 1
ATOM 888 C CA . GLY A 1 110 ? 0.385 9.794 19.372 1.00 97.38 110 GLY A CA 1
ATOM 889 C C . GLY A 1 110 ? -0.397 8.911 18.396 1.00 97.38 110 GLY A C 1
ATOM 890 O O . GLY A 1 110 ? -0.916 7.853 18.762 1.00 97.38 110 GLY A O 1
ATOM 891 N N . TYR A 1 111 ? -0.441 9.312 17.129 1.00 97.62 111 TYR A N 1
ATOM 892 C CA . TYR A 1 111 ? -1.242 8.679 16.083 1.00 97.62 111 TYR A CA 1
ATOM 893 C C . TYR A 1 111 ? -0.939 7.182 15.921 1.00 97.62 111 TYR A C 1
ATOM 895 O O . TYR A 1 111 ? -1.857 6.358 15.885 1.00 97.62 111 TYR A O 1
ATOM 903 N N . ARG A 1 112 ? 0.346 6.800 15.937 1.00 95.38 112 ARG A N 1
ATOM 904 C CA . ARG A 1 112 ? 0.782 5.389 15.882 1.00 95.38 112 ARG A CA 1
ATOM 905 C C . ARG A 1 112 ? 0.350 4.568 17.105 1.00 95.38 112 ARG A C 1
ATOM 907 O O . ARG A 1 112 ? 0.193 3.354 17.002 1.00 95.38 112 ARG A O 1
ATOM 914 N N . MET A 1 113 ? 0.101 5.222 18.240 1.00 96.19 113 MET A N 1
ATOM 915 C CA . MET A 1 113 ? -0.385 4.585 19.466 1.00 96.19 113 MET A CA 1
ATOM 916 C C . MET A 1 113 ? -1.912 4.495 19.537 1.00 96.19 113 MET A C 1
ATOM 918 O O . MET A 1 113 ? -2.427 3.755 20.373 1.00 96.19 113 MET A O 1
ATOM 922 N N . LEU A 1 114 ? -2.663 5.170 18.660 1.00 97.19 114 LEU A N 1
ATOM 923 C CA . LEU A 1 114 ? -4.127 5.095 18.675 1.00 97.19 114 LEU A CA 1
ATOM 924 C C . LEU A 1 114 ? -4.660 3.674 18.434 1.00 97.19 114 LEU A C 1
ATOM 926 O O . LEU A 1 114 ? -5.482 3.234 19.239 1.00 97.19 114 LEU A O 1
ATOM 930 N N . PRO A 1 115 ? -4.204 2.902 17.422 1.00 96.12 115 PRO A N 1
ATOM 931 C CA . PRO A 1 115 ? -4.687 1.536 17.217 1.00 96.12 115 PRO A CA 1
ATOM 932 C C . PRO A 1 115 ? -4.541 0.607 18.438 1.00 96.12 115 PRO A C 1
ATOM 934 O O . PRO A 1 115 ? -5.551 0.007 18.822 1.00 96.12 115 PRO A O 1
ATOM 937 N N . PRO A 1 116 ? -3.360 0.473 19.085 1.00 96.44 116 PRO A N 1
ATOM 938 C CA . PRO A 1 116 ? -3.248 -0.351 20.284 1.00 96.44 116 PRO A CA 1
ATOM 939 C C . PRO A 1 116 ? -4.014 0.237 21.474 1.00 96.44 116 PRO A C 1
ATOM 941 O O . PRO A 1 116 ? -4.587 -0.537 22.239 1.00 96.44 116 PRO A O 1
ATOM 944 N N . THR A 1 117 ? -4.088 1.563 21.634 1.00 97.12 117 THR A N 1
ATOM 945 C CA . THR A 1 117 ? -4.901 2.179 22.698 1.00 97.12 117 THR A CA 1
ATOM 946 C C . THR A 1 117 ? -6.374 1.797 22.538 1.00 97.12 117 THR A C 1
ATOM 948 O O . THR A 1 117 ? -6.946 1.213 23.454 1.00 97.12 117 THR A O 1
ATOM 951 N N . ILE A 1 118 ? -6.954 1.972 21.343 1.00 97.44 118 ILE A N 1
ATOM 952 C CA . ILE A 1 118 ? -8.342 1.582 21.033 1.00 97.44 118 ILE A CA 1
ATOM 953 C C . ILE A 1 118 ? -8.580 0.097 21.340 1.00 97.44 118 ILE A C 1
ATOM 955 O O . ILE A 1 118 ? -9.569 -0.252 21.978 1.00 97.44 118 ILE A O 1
ATOM 959 N N . ALA A 1 119 ? -7.672 -0.787 20.923 1.00 96.94 119 ALA A N 1
ATOM 960 C CA . ALA A 1 119 ? -7.801 -2.227 21.155 1.00 96.94 119 ALA A CA 1
ATOM 961 C C . ALA A 1 119 ? -7.793 -2.603 22.655 1.00 96.94 119 ALA A C 1
ATOM 963 O O . ALA A 1 119 ? -8.477 -3.541 23.082 1.00 96.94 119 ALA A O 1
ATOM 964 N N . ASN A 1 120 ? -7.032 -1.872 23.474 1.00 95.69 120 ASN A N 1
ATOM 965 C CA . ASN A 1 120 ? -6.922 -2.113 24.914 1.00 95.69 120 ASN A CA 1
ATOM 966 C C . ASN A 1 120 ? -8.040 -1.449 25.737 1.00 95.69 120 ASN A C 1
ATOM 968 O O . ASN A 1 120 ? -8.334 -1.926 26.834 1.00 95.69 120 ASN A O 1
ATOM 972 N N . THR A 1 121 ? -8.698 -0.409 25.223 1.00 95.88 121 THR A N 1
ATOM 973 C CA . THR A 1 121 ? -9.773 0.301 25.929 1.00 95.88 121 THR A CA 1
ATOM 974 C C . THR A 1 121 ? -11.040 -0.556 26.061 1.00 95.88 121 THR A C 1
ATOM 976 O O . THR A 1 121 ? -11.665 -0.968 25.079 1.00 95.88 121 THR A O 1
ATOM 979 N N . ALA A 1 122 ? -11.461 -0.804 27.305 1.00 93.56 122 ALA A N 1
ATOM 980 C CA . ALA A 1 122 ? -12.636 -1.623 27.609 1.00 93.56 122 ALA A CA 1
ATOM 981 C C . ALA A 1 122 ? -13.965 -0.927 27.258 1.00 93.56 122 ALA A C 1
ATOM 983 O O . ALA A 1 122 ? -14.863 -1.563 26.703 1.00 93.56 122 ALA A O 1
ATOM 984 N N . ASP A 1 123 ? -14.080 0.372 27.540 1.00 96.12 123 ASP A N 1
ATOM 985 C CA . ASP A 1 123 ? -15.291 1.149 27.270 1.00 96.12 123 ASP A CA 1
ATOM 986 C C . ASP A 1 123 ? -15.485 1.405 25.767 1.00 96.12 123 ASP A C 1
ATOM 988 O O . ASP A 1 123 ? -14.622 1.975 25.094 1.00 96.12 123 ASP A O 1
ATOM 992 N N . ARG A 1 124 ? -16.645 1.001 25.237 1.00 96.69 124 ARG A N 1
ATOM 993 C CA . ARG A 1 124 ? -16.954 1.107 23.805 1.00 96.69 124 ARG A CA 1
ATOM 994 C C . ARG A 1 124 ? -17.073 2.554 23.343 1.00 96.69 124 ARG A C 1
ATOM 996 O O . ARG A 1 124 ? -16.555 2.889 22.283 1.00 96.69 124 ARG A O 1
ATOM 1003 N N . HIS A 1 125 ? -17.707 3.421 24.129 1.00 97.25 125 HIS A N 1
ATOM 1004 C CA . HIS A 1 125 ? -17.865 4.826 23.748 1.00 97.25 125 HIS A CA 1
ATOM 1005 C C . HIS A 1 125 ? -16.514 5.537 23.649 1.00 97.25 125 HIS A C 1
ATOM 1007 O O . HIS A 1 125 ? -16.280 6.327 22.736 1.00 97.25 125 HIS A O 1
ATOM 1013 N N . THR A 1 126 ? -15.591 5.223 24.552 1.00 97.56 126 THR A N 1
ATOM 1014 C CA . THR A 1 126 ? -14.224 5.739 24.511 1.00 97.56 126 THR A CA 1
ATOM 1015 C C . THR A 1 126 ? -13.453 5.193 23.313 1.00 97.56 126 THR A C 1
ATOM 1017 O O . THR A 1 126 ? -12.817 5.982 22.616 1.00 97.56 126 THR A O 1
ATOM 1020 N N . ARG A 1 127 ? -13.578 3.896 22.989 1.00 97.56 127 ARG A N 1
ATOM 1021 C CA . ARG A 1 127 ? -13.029 3.337 21.738 1.00 97.56 127 ARG A CA 1
ATOM 1022 C C . ARG A 1 127 ? -13.537 4.075 20.498 1.00 97.56 127 ARG A C 1
ATOM 1024 O O . ARG A 1 127 ? -12.737 4.428 19.637 1.00 97.56 127 ARG A O 1
ATOM 1031 N N . ALA A 1 128 ? -14.843 4.330 20.425 1.00 98.06 128 ALA A N 1
ATOM 1032 C CA . ALA A 1 128 ? -15.459 5.038 19.307 1.00 98.06 128 ALA A CA 1
ATOM 1033 C C . ALA A 1 128 ? -14.907 6.465 19.153 1.00 98.06 128 ALA A C 1
ATOM 1035 O O . ALA A 1 128 ? -14.537 6.855 18.049 1.00 98.06 128 ALA A O 1
ATOM 1036 N N . ARG A 1 129 ? -14.776 7.220 20.255 1.00 97.94 129 ARG A N 1
ATOM 1037 C CA . ARG A 1 129 ? -14.183 8.571 20.236 1.00 97.94 129 ARG A CA 1
ATOM 1038 C C . ARG A 1 129 ? -12.727 8.568 19.771 1.00 97.94 129 ARG A C 1
ATOM 1040 O O . ARG A 1 129 ? -12.342 9.433 18.996 1.00 97.94 129 ARG A O 1
ATOM 1047 N N . LEU A 1 130 ? -11.930 7.602 20.224 1.00 98.12 130 LEU A N 1
ATOM 1048 C CA . LEU A 1 130 ? -10.533 7.464 19.805 1.00 98.12 130 LEU A CA 1
ATOM 1049 C C . LEU A 1 130 ? -10.401 7.096 18.320 1.00 98.12 130 LEU A C 1
ATOM 1051 O O . LEU A 1 130 ? -9.525 7.626 17.641 1.00 98.12 130 LEU A O 1
ATOM 1055 N N . GLU A 1 131 ? -11.257 6.210 17.800 1.00 98.12 131 GLU A N 1
ATOM 1056 C CA . GLU A 1 131 ? -11.269 5.894 16.364 1.00 98.12 131 GLU A CA 1
ATOM 1057 C C . GLU A 1 131 ? -11.717 7.101 15.536 1.00 98.12 131 GLU A C 1
ATOM 1059 O O . GLU A 1 131 ? -11.119 7.365 14.499 1.00 98.12 131 GLU A O 1
ATOM 1064 N N . GLN A 1 132 ? -12.707 7.861 16.009 1.00 98.12 132 GLN A N 1
ATOM 1065 C CA . GLN A 1 132 ? -13.143 9.089 15.349 1.00 98.12 132 GLN A CA 1
ATOM 1066 C C . GLN A 1 132 ? -12.011 10.122 15.291 1.00 98.12 132 GLN A C 1
ATOM 1068 O O . GLN A 1 132 ? -11.685 10.593 14.208 1.00 98.12 132 GLN A O 1
ATOM 1073 N N . ALA A 1 133 ? -11.340 10.387 16.416 1.00 98.06 133 ALA A N 1
ATOM 1074 C CA . ALA A 1 133 ? -10.181 11.279 16.450 1.00 98.06 133 ALA A CA 1
ATOM 1075 C C . ALA A 1 133 ? -9.057 10.794 15.517 1.00 98.06 133 ALA A C 1
ATOM 1077 O O . ALA A 1 133 ? -8.427 11.586 14.822 1.00 98.06 133 ALA A O 1
ATOM 1078 N N . ARG A 1 134 ? -8.818 9.476 15.452 1.00 97.81 134 ARG A N 1
ATOM 1079 C CA . ARG A 1 134 ? -7.861 8.894 14.503 1.00 97.81 134 ARG A CA 1
ATOM 1080 C C . ARG A 1 134 ? -8.274 9.157 13.052 1.00 97.81 134 ARG A C 1
ATOM 1082 O O . ARG A 1 134 ? -7.413 9.498 12.250 1.00 97.81 134 ARG A O 1
ATOM 1089 N N . ASN A 1 135 ? -9.549 8.968 12.717 1.00 98.06 135 ASN A N 1
ATOM 1090 C CA . ASN A 1 135 ? -10.065 9.199 11.368 1.00 98.06 135 ASN A CA 1
ATOM 1091 C C . ASN A 1 135 ? -9.952 10.674 10.973 1.00 98.06 135 ASN A C 1
ATOM 1093 O O . ASN A 1 135 ? -9.514 10.943 9.863 1.00 98.06 135 ASN A O 1
ATOM 1097 N N . GLU A 1 136 ? -10.259 11.601 11.883 1.00 98.31 136 GLU A N 1
ATOM 1098 C CA . GLU A 1 136 ? -10.103 13.047 11.671 1.00 98.31 136 GLU A CA 1
ATOM 1099 C C . GLU A 1 136 ? -8.640 13.412 11.385 1.00 98.31 136 GLU A C 1
ATOM 1101 O O . GLU A 1 136 ? -8.357 14.049 10.374 1.00 98.31 136 GLU A O 1
ATOM 1106 N N . LEU A 1 137 ? -7.692 12.909 12.188 1.00 98.44 137 LEU A N 1
ATOM 1107 C CA . LEU A 1 137 ? -6.257 13.103 11.937 1.00 98.44 137 LEU A CA 1
ATOM 1108 C C . LEU A 1 137 ? -5.826 12.539 10.572 1.00 98.44 137 LEU A C 1
ATOM 1110 O O . LEU A 1 137 ? -5.046 13.167 9.855 1.00 98.44 137 LEU A O 1
ATOM 1114 N N . THR A 1 138 ? -6.311 11.347 10.206 1.00 98.12 138 THR A N 1
ATOM 1115 C CA . THR A 1 138 ? -6.026 10.745 8.895 1.00 98.12 138 THR A CA 1
ATOM 1116 C C . THR A 1 138 ? -6.601 11.592 7.762 1.00 98.12 138 THR A C 1
ATOM 1118 O O . THR A 1 138 ? -5.907 11.839 6.777 1.00 98.12 138 THR A O 1
ATOM 1121 N N . GLU A 1 139 ? -7.852 12.026 7.882 1.00 98.44 139 GLU A N 1
ATOM 1122 C CA . GLU A 1 139 ? -8.558 12.780 6.851 1.00 98.44 139 GLU A CA 1
ATOM 1123 C C . GLU A 1 139 ? -7.944 14.158 6.623 1.00 98.44 139 GLU A C 1
ATOM 1125 O O . GLU A 1 139 ? -7.710 14.532 5.475 1.00 98.44 139 GLU A O 1
ATOM 1130 N N . GLU A 1 140 ? -7.627 14.876 7.698 1.00 98.38 140 GLU A N 1
ATOM 1131 C CA . GLU A 1 140 ? -7.080 16.228 7.623 1.00 98.38 140 GLU A CA 1
ATOM 1132 C C . GLU A 1 140 ? -5.627 16.240 7.133 1.00 98.38 140 GLU A C 1
ATOM 1134 O O . GLU A 1 140 ? -5.260 17.069 6.299 1.00 98.38 140 GLU A O 1
ATOM 1139 N N . HIS A 1 141 ? -4.791 15.320 7.626 1.00 98.31 141 HIS A N 1
ATOM 1140 C CA . HIS A 1 141 ? -3.339 15.441 7.466 1.00 98.31 141 HIS A CA 1
ATOM 1141 C C . HIS A 1 141 ? -2.711 14.410 6.527 1.00 98.31 141 HIS A C 1
ATOM 1143 O O . HIS A 1 141 ? -1.691 14.705 5.910 1.00 98.31 141 HIS A O 1
ATOM 1149 N N . LEU A 1 142 ? -3.278 13.204 6.407 1.00 98.38 142 LEU A N 1
ATOM 1150 C CA . LEU A 1 142 ? -2.636 12.108 5.667 1.00 98.38 142 LEU A CA 1
ATOM 1151 C C . 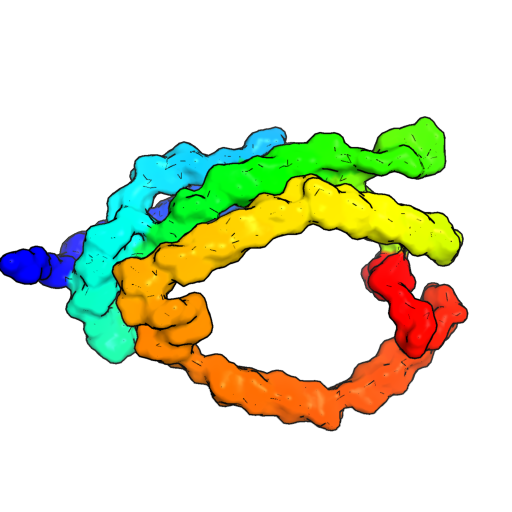LEU A 1 142 ? -3.289 11.853 4.306 1.00 98.38 142 LEU A C 1
ATOM 1153 O O . LEU A 1 142 ? -2.591 11.685 3.306 1.00 98.38 142 LEU A O 1
ATOM 1157 N N . ASN A 1 143 ? -4.623 11.857 4.236 1.00 98.50 143 ASN A N 1
ATOM 1158 C CA . ASN A 1 143 ? -5.366 11.614 2.998 1.00 98.50 143 ASN A CA 1
ATOM 1159 C C . ASN A 1 143 ? -4.964 12.549 1.843 1.00 98.50 143 ASN A C 1
ATOM 1161 O O . ASN A 1 143 ? -4.831 12.042 0.727 1.00 98.50 143 ASN A O 1
ATOM 1165 N N . PRO A 1 144 ? -4.715 13.861 2.052 1.00 98.56 144 PRO A N 1
ATOM 1166 C CA . PRO A 1 144 ? -4.249 14.734 0.976 1.00 98.56 144 PRO A CA 1
ATOM 1167 C C . PRO A 1 144 ? -2.921 14.273 0.359 1.00 98.56 144 PRO A C 1
ATOM 1169 O O . PRO A 1 144 ? -2.763 14.317 -0.860 1.00 98.56 144 PRO A O 1
ATOM 1172 N N . LEU A 1 145 ? -1.990 13.774 1.180 1.00 98.44 145 LEU A N 1
ATOM 1173 C CA . LEU A 1 145 ? -0.685 13.289 0.722 1.00 98.44 145 LEU A CA 1
ATOM 1174 C C . LEU A 1 145 ? -0.801 11.951 -0.011 1.00 98.44 145 LEU A C 1
ATOM 1176 O O . LEU A 1 145 ? -0.202 11.779 -1.073 1.00 98.44 145 LEU A O 1
ATOM 1180 N N . TYR A 1 146 ? -1.616 11.025 0.504 1.00 98.25 146 TYR A N 1
ATOM 1181 C CA . TYR A 1 146 ? -1.912 9.772 -0.196 1.00 98.25 146 TYR A CA 1
ATOM 1182 C C . TYR A 1 146 ? -2.584 10.024 -1.549 1.00 98.25 146 TYR A C 1
ATOM 1184 O O . TYR A 1 146 ? -2.238 9.381 -2.542 1.00 98.25 146 TYR A O 1
ATOM 1192 N N . LEU A 1 147 ? -3.520 10.975 -1.609 1.00 98.44 147 LEU A N 1
ATOM 1193 C CA . LEU A 1 147 ? -4.195 11.342 -2.848 1.00 98.44 147 LEU A CA 1
ATOM 1194 C C . LEU A 1 147 ? -3.211 11.926 -3.868 1.00 98.44 147 LEU A C 1
ATOM 1196 O O . LEU A 1 147 ? -3.235 11.507 -5.025 1.00 98.44 147 LEU A O 1
ATOM 1200 N N . ASP A 1 148 ? -2.331 12.840 -3.451 1.00 98.50 148 ASP A N 1
ATOM 1201 C CA . ASP A 1 148 ? -1.294 13.408 -4.323 1.00 98.50 148 ASP A CA 1
ATOM 1202 C C . ASP A 1 148 ? -0.333 12.329 -4.850 1.00 98.50 148 ASP A C 1
ATOM 1204 O O . ASP A 1 148 ? -0.025 12.299 -6.045 1.00 98.50 148 ASP A O 1
ATOM 1208 N N . ALA A 1 149 ? 0.080 11.381 -4.000 1.00 98.12 149 ALA A N 1
ATOM 1209 C CA . ALA A 1 149 ? 0.919 10.256 -4.410 1.00 98.12 149 ALA A CA 1
ATOM 1210 C C . ALA A 1 149 ? 0.222 9.378 -5.467 1.00 98.12 149 ALA A C 1
ATOM 1212 O O . ALA A 1 149 ? 0.791 9.110 -6.527 1.00 98.12 149 ALA A O 1
ATOM 1213 N N . VAL A 1 150 ? -1.042 8.996 -5.242 1.00 97.75 150 VAL A N 1
ATOM 1214 C CA . VAL A 1 150 ? -1.831 8.201 -6.204 1.00 97.75 150 VAL A CA 1
ATOM 1215 C C . VAL A 1 150 ? -2.047 8.957 -7.518 1.00 97.75 150 VAL A C 1
ATOM 1217 O O . VAL A 1 150 ? -1.930 8.378 -8.599 1.00 97.75 150 VAL A O 1
ATOM 1220 N N . GLN A 1 151 ? -2.337 10.257 -7.461 1.00 98.19 151 GLN A N 1
ATOM 1221 C CA . GLN A 1 151 ? -2.488 11.089 -8.658 1.00 98.19 151 GLN A CA 1
ATOM 1222 C C . GLN A 1 151 ? -1.171 11.234 -9.426 1.00 98.19 151 GLN A C 1
ATOM 1224 O O . GLN A 1 151 ? -1.171 11.258 -10.658 1.00 98.19 151 GLN A O 1
ATOM 1229 N N . THR A 1 152 ? -0.046 11.309 -8.722 1.00 98.50 152 THR A N 1
ATOM 1230 C CA . THR A 1 152 ? 1.289 11.334 -9.324 1.00 98.50 152 THR A CA 1
ATOM 1231 C C . THR A 1 152 ? 1.596 10.024 -10.037 1.00 98.50 152 THR A C 1
ATOM 1233 O O . THR A 1 152 ? 1.941 10.059 -11.219 1.00 98.50 152 THR A O 1
ATOM 1236 N N . VAL A 1 153 ? 1.340 8.878 -9.398 1.00 98.00 153 VAL A N 1
ATOM 1237 C CA . VAL A 1 153 ? 1.458 7.558 -10.038 1.00 98.00 153 VAL A CA 1
ATOM 1238 C C . VAL A 1 153 ? 0.585 7.478 -11.288 1.00 98.00 153 VAL A C 1
ATOM 1240 O O . VAL A 1 153 ? 1.086 7.183 -12.370 1.00 98.00 153 VAL A O 1
ATOM 1243 N N . ASN A 1 154 ? -0.704 7.811 -11.186 1.00 97.75 154 ASN A N 1
ATOM 1244 C CA . ASN A 1 154 ? -1.630 7.725 -12.319 1.00 97.75 154 ASN A CA 1
ATOM 1245 C C . ASN A 1 154 ? -1.201 8.592 -13.513 1.00 97.75 154 ASN A C 1
ATOM 1247 O O . ASN A 1 154 ? -1.369 8.175 -14.657 1.00 97.75 154 ASN A O 1
ATOM 1251 N N . ARG A 1 155 ? -0.625 9.777 -13.266 1.00 98.19 155 ARG A N 1
ATOM 1252 C CA . ARG A 1 155 ? -0.084 10.646 -14.326 1.00 98.19 155 ARG A CA 1
ATOM 1253 C C . ARG A 1 155 ? 1.196 10.097 -14.958 1.00 98.19 155 ARG A C 1
ATOM 1255 O O . ARG A 1 155 ? 1.446 10.383 -16.125 1.00 98.19 155 ARG A O 1
ATOM 1262 N N . ALA A 1 156 ? 1.990 9.331 -14.212 1.00 98.25 156 ALA A N 1
ATOM 1263 C CA . ALA A 1 156 ? 3.269 8.794 -14.668 1.00 98.25 156 ALA A CA 1
ATOM 1264 C C . ALA A 1 156 ? 3.138 7.474 -15.447 1.00 98.25 156 ALA A C 1
ATOM 1266 O O . ALA A 1 156 ? 3.926 7.220 -16.355 1.00 98.25 156 ALA A O 1
ATOM 1267 N N . VAL A 1 157 ? 2.127 6.648 -15.150 1.00 98.38 157 VAL A N 1
ATOM 1268 C CA . VAL A 1 157 ? 1.942 5.324 -15.781 1.00 98.38 157 VAL A CA 1
ATOM 1269 C C . VAL A 1 157 ? 1.936 5.342 -17.325 1.00 98.38 157 VAL A C 1
ATOM 1271 O O . VAL A 1 157 ? 2.570 4.459 -17.910 1.00 98.38 157 VAL A O 1
ATOM 1274 N N . PRO A 1 158 ? 1.337 6.330 -18.024 1.00 98.25 158 PRO A N 1
ATOM 1275 C CA . PRO A 1 158 ? 1.435 6.425 -19.484 1.00 98.25 158 PRO A CA 1
ATOM 1276 C C . PRO A 1 158 ? 2.865 6.430 -20.031 1.00 98.25 158 PRO A C 1
ATOM 1278 O O . PRO A 1 158 ? 3.102 5.870 -21.101 1.00 98.25 158 PRO A O 1
ATOM 1281 N N . ALA A 1 159 ? 3.831 6.985 -19.291 1.00 97.81 159 ALA A N 1
ATOM 1282 C CA . ALA A 1 159 ? 5.238 7.007 -19.690 1.00 97.81 159 ALA A CA 1
ATOM 1283 C C . ALA A 1 159 ? 5.895 5.613 -19.676 1.00 97.81 159 ALA A C 1
ATOM 1285 O O . ALA A 1 159 ? 6.874 5.392 -20.385 1.00 97.81 159 ALA A O 1
ATOM 1286 N N . LEU A 1 160 ? 5.321 4.664 -18.928 1.00 97.50 160 LEU A N 1
ATOM 1287 C CA . LEU A 1 160 ? 5.709 3.249 -18.916 1.00 97.50 160 LEU A CA 1
ATOM 1288 C C . LEU A 1 160 ? 5.001 2.442 -20.021 1.00 97.50 160 LEU A C 1
ATOM 1290 O O . LEU A 1 160 ? 5.197 1.232 -20.145 1.00 97.50 160 LEU A O 1
ATOM 1294 N N . GLY A 1 161 ? 4.171 3.094 -20.844 1.00 96.25 161 GLY A N 1
ATOM 1295 C CA . GLY A 1 161 ? 3.455 2.505 -21.975 1.00 96.25 161 GLY A CA 1
ATOM 1296 C C . GLY A 1 161 ? 2.204 1.710 -21.588 1.00 96.25 161 GLY A C 1
ATOM 1297 O O . GLY A 1 161 ? 1.899 0.700 -22.224 1.00 96.25 161 GLY A O 1
ATOM 1298 N N . ALA A 1 162 ? 1.493 2.137 -20.544 1.00 97.38 162 ALA A N 1
ATOM 1299 C CA . ALA A 1 162 ? 0.181 1.610 -20.171 1.00 97.38 162 ALA A CA 1
ATOM 1300 C C . ALA A 1 162 ? -0.803 2.758 -19.901 1.00 97.38 162 ALA A C 1
ATOM 1302 O O . ALA A 1 162 ? -0.416 3.798 -19.385 1.00 97.38 162 ALA A O 1
ATOM 1303 N N . ALA A 1 163 ? -2.085 2.589 -20.236 1.00 97.19 163 ALA A N 1
ATOM 1304 C CA . ALA A 1 163 ? -3.071 3.666 -20.079 1.00 97.19 163 ALA A CA 1
ATOM 1305 C C . ALA A 1 163 ? -3.415 3.967 -18.609 1.00 97.19 163 ALA A C 1
ATOM 1307 O O . ALA A 1 163 ? -3.709 5.106 -18.257 1.00 97.19 163 ALA A O 1
ATOM 1308 N N . THR A 1 164 ? -3.391 2.942 -17.758 1.00 96.88 164 THR A N 1
ATOM 1309 C CA . THR A 1 164 ? -3.708 3.027 -16.329 1.00 96.88 164 THR A CA 1
ATOM 1310 C C . THR A 1 164 ? -2.808 2.083 -15.540 1.00 96.88 164 THR A C 1
ATOM 1312 O O . THR A 1 164 ? -2.233 1.153 -16.110 1.00 96.88 164 THR A O 1
ATOM 1315 N N . TYR A 1 165 ? -2.719 2.277 -14.221 1.00 95.25 165 TYR A N 1
ATOM 1316 C CA . TYR A 1 165 ? -1.996 1.359 -13.334 1.00 95.25 165 TYR A CA 1
ATOM 1317 C C . TYR A 1 165 ? -2.514 -0.087 -13.451 1.00 95.25 165 TYR A C 1
ATOM 1319 O O . TYR A 1 165 ? -1.731 -1.031 -13.479 1.00 95.25 165 TYR A O 1
ATOM 1327 N N . PHE A 1 166 ? -3.827 -0.264 -13.633 1.00 96.19 166 PHE A N 1
ATOM 1328 C CA . PHE A 1 166 ? -4.427 -1.571 -13.907 1.00 96.19 166 PHE A CA 1
ATOM 1329 C C . PHE A 1 166 ? -3.902 -2.188 -15.212 1.00 96.19 166 PHE A C 1
ATOM 1331 O O . PHE A 1 166 ? -3.502 -3.350 -15.228 1.00 96.19 166 PHE A O 1
ATOM 1338 N N . ASN A 1 167 ? -3.847 -1.404 -16.296 1.00 97.38 167 ASN A N 1
ATOM 1339 C CA . ASN A 1 167 ? -3.305 -1.866 -17.577 1.00 97.38 167 ASN A CA 1
ATOM 1340 C C . ASN A 1 167 ? -1.812 -2.188 -17.494 1.00 97.38 167 ASN A C 1
ATOM 1342 O O . ASN A 1 167 ? -1.352 -3.091 -18.182 1.00 97.38 167 ASN A O 1
ATOM 1346 N N . LEU A 1 168 ? -1.053 -1.484 -16.653 1.00 97.31 168 LEU A N 1
ATOM 1347 C CA . LEU A 1 168 ? 0.358 -1.792 -16.440 1.00 97.31 168 LEU A CA 1
ATOM 1348 C C . LEU A 1 168 ? 0.512 -3.219 -15.896 1.00 97.31 168 LEU A C 1
ATOM 1350 O O . LEU A 1 168 ? 1.207 -4.034 -16.493 1.00 97.31 168 LEU A O 1
ATOM 1354 N N . TYR A 1 169 ? -0.215 -3.564 -14.835 1.00 97.19 169 TYR A N 1
ATOM 1355 C CA . TYR A 1 169 ? -0.127 -4.900 -14.242 1.00 97.19 169 TYR A CA 1
ATOM 1356 C C . TYR A 1 169 ? -0.718 -5.990 -15.138 1.00 97.19 169 TYR A C 1
ATOM 1358 O O . TYR A 1 169 ? -0.084 -7.021 -15.353 1.00 97.19 169 TYR A O 1
ATOM 1366 N N . ARG A 1 170 ? -1.908 -5.756 -15.697 1.00 96.50 170 ARG A N 1
ATOM 1367 C CA . ARG A 1 170 ? -2.582 -6.742 -16.548 1.00 96.50 170 ARG A CA 1
ATOM 1368 C C . ARG A 1 170 ? -1.830 -6.979 -17.857 1.00 96.50 170 ARG A C 1
ATOM 1370 O O . ARG A 1 170 ? -1.534 -8.114 -18.198 1.00 96.50 170 ARG A O 1
ATOM 1377 N N . ASP A 1 171 ? -1.527 -5.907 -18.588 1.00 94.75 171 ASP A N 1
ATOM 1378 C CA . ASP A 1 171 ? -1.078 -6.001 -19.982 1.00 94.75 171 ASP A CA 1
ATOM 1379 C C . ASP A 1 171 ? 0.450 -6.044 -20.106 1.00 94.75 171 ASP A C 1
ATOM 1381 O O . ASP A 1 171 ? 0.973 -6.608 -21.066 1.00 94.75 171 ASP A O 1
ATOM 1385 N N . ARG A 1 172 ? 1.185 -5.424 -19.170 1.00 94.75 172 ARG A N 1
ATOM 1386 C CA . ARG A 1 172 ? 2.655 -5.341 -19.238 1.00 94.75 172 ARG A CA 1
ATOM 1387 C C . ARG A 1 172 ? 3.360 -6.314 -18.310 1.00 94.75 172 ARG A C 1
ATOM 1389 O O . ARG A 1 172 ? 4.476 -6.693 -18.646 1.00 94.75 172 ARG A O 1
ATOM 1396 N N . PHE A 1 173 ? 2.740 -6.705 -17.196 1.00 95.56 173 PHE A N 1
ATOM 1397 C CA . PHE A 1 173 ? 3.293 -7.687 -16.253 1.00 95.56 173 PHE A CA 1
ATOM 1398 C C . PHE A 1 173 ? 2.598 -9.054 -16.317 1.00 95.56 173 PHE A C 1
ATOM 1400 O O . PHE A 1 173 ? 2.960 -9.942 -15.553 1.00 95.56 173 PHE A O 1
ATOM 1407 N N . ASP A 1 174 ? 1.642 -9.241 -17.234 1.00 94.56 174 ASP A N 1
ATOM 1408 C CA . ASP A 1 174 ? 0.958 -10.523 -17.479 1.00 94.56 174 ASP A CA 1
ATOM 1409 C C . ASP A 1 174 ? 0.220 -11.074 -16.237 1.00 94.56 174 ASP A C 1
ATOM 1411 O O . ASP A 1 174 ? 0.138 -12.283 -16.012 1.00 94.56 174 ASP A O 1
ATOM 1415 N N . TYR A 1 175 ? -0.315 -10.178 -15.393 1.00 95.50 175 TYR A N 1
ATOM 1416 C CA . TYR A 1 175 ? -1.145 -10.567 -14.251 1.00 95.50 175 TYR A CA 1
ATOM 1417 C C . TYR A 1 175 ? -2.581 -10.854 -14.699 1.00 95.50 175 TYR A C 1
ATOM 1419 O O . TYR A 1 175 ? -3.270 -9.977 -15.226 1.00 95.50 175 TYR A O 1
ATOM 1427 N N . ASP A 1 176 ? -3.082 -12.048 -14.373 1.00 96.25 176 ASP A N 1
ATOM 1428 C CA . ASP A 1 176 ? -4.489 -12.419 -14.557 1.00 96.25 176 ASP A CA 1
ATOM 1429 C C . ASP A 1 176 ? -5.388 -11.780 -13.479 1.00 96.25 176 ASP A C 1
ATOM 1431 O O . ASP A 1 176 ? -5.908 -12.435 -12.571 1.00 96.25 176 ASP A O 1
ATOM 1435 N N . LEU A 1 177 ? -5.542 -10.454 -13.549 1.00 96.38 177 LEU A N 1
ATOM 1436 C CA . LEU A 1 177 ? -6.359 -9.690 -12.600 1.00 96.38 177 LEU A CA 1
ATOM 1437 C C . LEU A 1 177 ? -7.858 -9.990 -12.746 1.00 96.38 177 LEU A C 1
ATOM 1439 O O . LEU A 1 177 ? -8.608 -9.899 -11.774 1.00 96.38 177 LEU A O 1
ATOM 1443 N N . GLU A 1 178 ? -8.304 -10.369 -13.943 1.00 95.50 178 GLU A N 1
ATOM 1444 C CA . GLU A 1 178 ? -9.701 -10.725 -14.205 1.00 95.50 178 GLU A CA 1
ATOM 1445 C C . GLU A 1 178 ? -10.034 -12.104 -13.619 1.00 95.50 178 GLU A C 1
ATOM 1447 O O . GLU A 1 178 ? -11.046 -12.249 -12.924 1.00 95.50 178 GLU A O 1
ATOM 1452 N N . GLY A 1 179 ? -9.157 -13.094 -13.806 1.00 97.50 179 GLY A N 1
ATOM 1453 C CA . GLY A 1 179 ? -9.256 -14.396 -13.155 1.00 97.50 179 GLY A CA 1
ATOM 1454 C C . GLY A 1 179 ? -9.135 -14.298 -11.636 1.00 97.50 179 GLY A C 1
ATOM 1455 O O . GLY A 1 179 ? -9.914 -14.939 -10.926 1.00 97.50 179 GLY A O 1
ATOM 1456 N N . LEU A 1 180 ? -8.258 -13.431 -11.113 1.00 97.50 180 LEU A N 1
ATOM 1457 C CA . LEU A 1 180 ? -8.207 -13.131 -9.678 1.00 97.50 180 LEU A CA 1
ATOM 1458 C C . LEU A 1 180 ? -9.545 -12.563 -9.179 1.00 97.50 180 LEU A C 1
ATOM 1460 O O . LEU A 1 180 ? -10.068 -13.027 -8.168 1.00 97.50 180 LEU A O 1
ATOM 1464 N N . ALA A 1 181 ? -10.158 -11.628 -9.909 1.00 97.62 181 ALA A N 1
ATOM 1465 C CA . ALA A 1 181 ? -11.467 -11.085 -9.546 1.00 97.62 181 ALA A CA 1
ATOM 1466 C C . ALA A 1 181 ? -12.585 -12.146 -9.577 1.00 97.62 181 ALA A C 1
ATOM 1468 O O . ALA A 1 181 ? -13.526 -12.086 -8.781 1.00 97.62 181 ALA A O 1
ATOM 1469 N N . VAL A 1 182 ? -12.522 -13.129 -10.484 1.00 98.44 182 VAL A N 1
ATOM 1470 C CA . VAL A 1 182 ? -13.429 -14.294 -10.467 1.00 98.44 182 VAL A CA 1
ATOM 1471 C C . VAL A 1 182 ? -13.210 -15.136 -9.208 1.00 98.44 182 VAL A C 1
ATOM 1473 O O . VAL A 1 182 ? -14.184 -15.457 -8.530 1.00 98.44 182 VAL A O 1
ATOM 1476 N N . GLN A 1 183 ? -11.958 -15.439 -8.855 1.00 98.31 183 GLN A N 1
ATOM 1477 C CA . GLN A 1 183 ? -11.631 -16.201 -7.645 1.00 98.31 183 GLN A CA 1
ATOM 1478 C C . GLN A 1 183 ? -12.095 -15.486 -6.370 1.00 98.31 183 GLN A C 1
ATOM 1480 O O . GLN A 1 183 ? -12.706 -16.118 -5.513 1.00 98.31 183 GLN A O 1
ATOM 1485 N N . CYS A 1 184 ? -11.876 -14.171 -6.261 1.00 98.25 184 CYS A N 1
ATOM 1486 C CA . CYS A 1 184 ? -12.339 -13.378 -5.121 1.00 98.25 184 CYS A CA 1
ATOM 1487 C C . CYS A 1 184 ? -13.866 -13.413 -4.975 1.00 98.25 184 CYS A C 1
ATOM 1489 O O . CYS A 1 184 ? -14.359 -13.601 -3.867 1.00 98.25 184 CYS A O 1
ATOM 1491 N N . ARG A 1 185 ? -14.619 -13.283 -6.077 1.00 98.50 185 ARG A N 1
ATOM 1492 C CA . ARG A 1 185 ? -16.091 -13.381 -6.050 1.00 98.50 185 ARG A CA 1
ATOM 1493 C C . ARG A 1 185 ? -16.561 -14.766 -5.620 1.00 98.50 185 ARG A C 1
ATOM 1495 O O . ARG A 1 185 ? -17.345 -14.866 -4.690 1.00 98.50 185 ARG A O 1
ATOM 1502 N N . ALA A 1 186 ? -16.010 -15.826 -6.213 1.00 98.50 186 ALA A N 1
ATOM 1503 C CA . ALA A 1 186 ? -16.351 -17.196 -5.830 1.00 98.50 186 ALA A CA 1
ATOM 1504 C C . ALA A 1 186 ? -16.023 -17.486 -4.354 1.00 98.50 186 ALA A C 1
ATOM 1506 O O . ALA A 1 186 ? -16.785 -18.158 -3.658 1.00 98.50 186 ALA A O 1
ATOM 1507 N N . PHE A 1 187 ? -14.900 -16.959 -3.856 1.00 98.38 187 PHE A N 1
ATOM 1508 C CA . PHE A 1 187 ? -14.538 -17.061 -2.448 1.00 98.38 187 PHE A CA 1
ATOM 1509 C C . PHE A 1 187 ? -15.566 -16.361 -1.554 1.00 98.38 187 PHE A C 1
ATOM 1511 O O . PHE A 1 187 ? -16.059 -16.996 -0.623 1.00 98.38 187 PHE A O 1
ATOM 1518 N N . LEU A 1 188 ? -15.934 -15.110 -1.856 1.00 98.00 188 LEU A N 1
ATOM 1519 C CA . LEU A 1 188 ? -16.968 -14.371 -1.122 1.00 98.00 188 LEU A CA 1
ATOM 1520 C C . LEU A 1 188 ? -18.303 -15.127 -1.136 1.00 98.00 188 LEU A C 1
ATOM 1522 O O . LEU A 1 188 ? -18.800 -15.464 -0.067 1.00 98.00 188 LEU A O 1
ATOM 1526 N N . ASP A 1 189 ? -18.800 -15.520 -2.311 1.00 98.19 189 ASP A N 1
ATOM 1527 C CA . ASP A 1 189 ? -20.066 -16.254 -2.459 1.00 98.19 189 ASP A CA 1
ATOM 1528 C C . ASP A 1 189 ? -20.091 -17.547 -1.621 1.00 98.19 189 ASP A C 1
ATOM 1530 O O . ASP A 1 189 ? -21.114 -17.928 -1.050 1.00 98.19 189 ASP A O 1
ATOM 1534 N N . SER A 1 190 ? -18.951 -18.242 -1.532 1.00 98.06 190 SER A N 1
ATOM 1535 C CA . SER A 1 190 ? -18.843 -19.506 -0.794 1.00 98.06 190 SER A CA 1
ATOM 1536 C C . SER A 1 190 ? -18.626 -19.345 0.716 1.00 98.06 190 SER A C 1
ATOM 1538 O O . SER A 1 190 ? -18.885 -20.290 1.466 1.00 98.06 190 SER A O 1
ATOM 1540 N N . THR A 1 191 ? -18.153 -18.182 1.179 1.00 98.31 191 THR A N 1
ATOM 1541 C CA . THR A 1 191 ? -17.722 -17.978 2.574 1.00 98.31 191 THR A CA 1
ATOM 1542 C C . THR A 1 191 ? -18.501 -16.912 3.333 1.00 98.31 191 THR A C 1
ATOM 1544 O O . THR A 1 191 ? -18.450 -16.934 4.561 1.00 98.31 191 THR A O 1
ATOM 1547 N N . GLU A 1 192 ? -19.258 -16.042 2.660 1.00 97.81 192 GLU A N 1
ATOM 1548 C CA . GLU A 1 192 ? -19.959 -14.901 3.266 1.00 97.81 192 GLU A CA 1
ATOM 1549 C C . GLU A 1 192 ? -20.840 -15.330 4.441 1.00 97.81 192 GLU A C 1
ATOM 1551 O O . GLU A 1 192 ? -20.584 -14.935 5.575 1.00 97.81 192 GLU A O 1
ATOM 1556 N N . ARG A 1 193 ? -21.788 -16.249 4.225 1.00 98.00 193 ARG A N 1
ATOM 1557 C CA . ARG A 1 193 ? -22.676 -16.719 5.301 1.00 98.00 193 ARG A CA 1
ATOM 1558 C C . ARG A 1 193 ? -21.916 -17.372 6.462 1.00 98.00 193 ARG A C 1
ATOM 1560 O O . ARG A 1 193 ? -22.248 -17.153 7.624 1.00 98.00 193 ARG A O 1
ATOM 1567 N N . LEU A 1 194 ? -20.888 -18.174 6.165 1.00 98.06 194 LEU A N 1
ATOM 1568 C CA . LEU A 1 194 ? -20.062 -18.804 7.203 1.00 98.06 194 LEU A CA 1
ATOM 1569 C C . LEU A 1 194 ? -19.336 -17.745 8.041 1.00 98.06 194 LEU A C 1
ATOM 1571 O O . LEU A 1 194 ? -19.254 -17.880 9.266 1.00 98.06 194 LEU A O 1
ATOM 1575 N N . TYR A 1 195 ? -18.800 -16.718 7.379 1.00 96.81 195 TYR A N 1
ATOM 1576 C CA . TYR A 1 195 ? -18.162 -15.584 8.026 1.00 96.81 195 TYR A CA 1
ATOM 1577 C C . TYR A 1 195 ? -19.165 -14.824 8.892 1.00 96.81 195 TYR A C 1
ATOM 1579 O O . TYR A 1 195 ? -18.887 -14.635 10.072 1.00 96.81 195 TYR A O 1
ATOM 1587 N N . GLU A 1 196 ? -20.333 -14.462 8.362 1.00 97.69 196 GLU A N 1
ATOM 1588 C CA . GLU A 1 196 ? -21.357 -13.708 9.090 1.00 97.69 196 GLU A CA 1
ATOM 1589 C C . GLU A 1 196 ? -21.803 -14.426 10.367 1.00 97.69 196 GLU A C 1
ATOM 1591 O O . GLU A 1 196 ? -21.741 -13.858 11.459 1.00 97.69 196 GLU A O 1
ATOM 1596 N N . GLU A 1 197 ? -22.172 -15.705 10.258 1.00 98.00 197 GLU A N 1
ATOM 1597 C CA . GLU A 1 197 ? -22.608 -16.522 11.395 1.00 98.00 197 GLU A CA 1
ATOM 1598 C C . GLU A 1 197 ? -21.491 -16.700 12.432 1.00 98.00 197 GLU A C 1
ATOM 1600 O O . GLU A 1 197 ? -21.710 -16.613 13.647 1.00 98.00 197 GLU A O 1
ATOM 1605 N N . SER A 1 198 ? -20.268 -16.964 11.964 1.00 97.25 198 SER A N 1
ATOM 1606 C CA . SER A 1 198 ? -19.131 -17.191 12.853 1.00 97.25 198 SER A CA 1
ATOM 1607 C C . SER A 1 198 ? -18.715 -15.910 13.558 1.00 97.25 198 SER A C 1
ATOM 1609 O O . SER A 1 198 ? -18.505 -15.944 14.773 1.00 97.25 198 SER A O 1
ATOM 1611 N N . MET A 1 199 ? -18.620 -14.807 12.816 1.00 96.88 199 MET A N 1
ATOM 1612 C CA . MET A 1 199 ? -18.163 -13.513 13.302 1.00 96.88 199 MET A CA 1
ATOM 1613 C C . MET A 1 199 ? -19.186 -12.878 14.248 1.00 96.88 199 MET A C 1
ATOM 1615 O O . MET A 1 199 ? -18.799 -12.441 15.329 1.00 96.88 199 MET A O 1
ATOM 1619 N N . ASP A 1 200 ? -20.484 -12.898 13.918 1.00 98.00 200 ASP A N 1
ATOM 1620 C CA . ASP A 1 200 ? -21.545 -12.388 14.802 1.00 98.00 200 ASP A CA 1
ATOM 1621 C C . ASP A 1 200 ? -21.527 -13.098 16.161 1.00 98.00 200 ASP A C 1
ATOM 1623 O O . ASP A 1 200 ? -21.466 -12.455 17.212 1.00 98.00 200 ASP A O 1
ATOM 1627 N N . ARG A 1 201 ? -21.463 -14.434 16.152 1.00 97.62 201 ARG A N 1
ATOM 1628 C CA . ARG A 1 201 ? -21.403 -15.237 17.378 1.00 97.62 201 ARG A CA 1
ATOM 1629 C C . ARG A 1 201 ? -20.201 -14.875 18.252 1.00 97.62 201 ARG A C 1
ATOM 1631 O O . ARG A 1 201 ? -20.355 -14.724 19.466 1.00 97.62 201 ARG A O 1
ATOM 1638 N N . VAL A 1 202 ? -19.001 -14.761 17.675 1.00 96.56 202 VAL A N 1
ATOM 1639 C CA . VAL A 1 202 ? -17.791 -14.474 18.467 1.00 96.56 202 VAL A CA 1
ATOM 1640 C C . VAL A 1 202 ? -17.706 -13.011 18.907 1.00 96.56 202 VAL A C 1
ATOM 1642 O O . VAL A 1 202 ? -17.214 -12.755 20.006 1.00 96.56 202 VAL A O 1
ATOM 1645 N N . LEU A 1 203 ? -18.225 -12.063 18.119 1.00 96.94 203 LEU A N 1
ATOM 1646 C CA . LEU A 1 203 ? -18.325 -10.655 18.511 1.00 96.94 203 LEU A CA 1
ATOM 1647 C C . LEU A 1 203 ? -19.273 -10.472 19.691 1.00 96.94 203 LEU A C 1
ATOM 1649 O O . LEU A 1 203 ? -18.891 -9.843 20.680 1.00 96.94 203 LEU A O 1
ATOM 1653 N N . ARG A 1 204 ? -20.451 -11.105 19.657 1.00 97.12 204 ARG A N 1
ATOM 1654 C CA . ARG A 1 204 ? -21.382 -11.089 20.794 1.00 97.12 204 ARG A CA 1
ATOM 1655 C C . ARG A 1 204 ? -20.738 -11.664 22.048 1.00 97.12 204 ARG A C 1
ATOM 1657 O O . ARG A 1 204 ? -20.863 -11.081 23.118 1.00 97.12 204 ARG A O 1
ATOM 1664 N N . ALA A 1 205 ? -20.008 -12.771 21.912 1.00 95.44 205 ALA A N 1
ATOM 1665 C CA . ALA A 1 205 ? -19.363 -13.430 23.043 1.00 95.44 205 ALA A CA 1
ATOM 1666 C C . ALA A 1 205 ? -18.189 -12.631 23.642 1.00 95.44 205 ALA A C 1
ATOM 1668 O O . ALA A 1 205 ? -17.984 -12.683 24.853 1.00 95.44 205 ALA A O 1
ATOM 1669 N N . ARG A 1 206 ? -17.396 -11.927 22.820 1.00 93.44 206 ARG A N 1
ATOM 1670 C CA . ARG A 1 206 ? -16.155 -11.261 23.272 1.00 93.44 206 ARG A CA 1
ATOM 1671 C C . ARG A 1 206 ? -16.270 -9.753 23.479 1.00 93.44 206 ARG A C 1
ATOM 1673 O O . ARG A 1 206 ? -15.561 -9.209 24.320 1.00 93.44 206 ARG A O 1
ATOM 1680 N N . VAL A 1 207 ? -17.106 -9.080 22.694 1.00 93.75 207 VAL A N 1
ATOM 1681 C CA . VAL A 1 207 ? -17.224 -7.609 22.659 1.00 93.75 207 VAL A CA 1
ATOM 1682 C C . VAL A 1 207 ? -18.642 -7.143 23.010 1.00 93.75 207 VAL A C 1
ATOM 1684 O O . VAL A 1 207 ? -18.831 -5.983 23.363 1.00 93.75 207 VAL A O 1
ATOM 1687 N N . GLY A 1 208 ? -19.630 -8.045 22.991 1.00 95.50 208 GLY A N 1
ATOM 1688 C CA . GLY A 1 208 ? -21.003 -7.755 23.414 1.00 95.50 208 GLY A CA 1
ATOM 1689 C C . GLY A 1 208 ? -21.866 -7.067 22.355 1.00 95.50 208 GLY A C 1
ATOM 1690 O O . GLY A 1 208 ? -22.955 -6.609 22.683 1.00 95.50 208 GLY A O 1
ATOM 1691 N N . VAL A 1 209 ? -21.405 -7.003 21.102 1.00 97.06 209 VAL A N 1
ATOM 1692 C CA . VAL A 1 209 ? -22.131 -6.406 19.966 1.00 97.06 209 VAL A CA 1
ATOM 1693 C C . VAL A 1 209 ? -22.332 -7.432 18.854 1.00 97.06 209 VAL A C 1
ATOM 1695 O O . VAL A 1 209 ? -21.521 -8.346 18.699 1.00 97.06 209 VAL A O 1
ATOM 1698 N N . GLY A 1 210 ? -23.428 -7.308 18.104 1.00 97.12 210 GLY A N 1
ATOM 1699 C CA . GLY A 1 210 ? -23.657 -8.116 16.903 1.00 97.12 210 GLY A CA 1
ATOM 1700 C C . GLY A 1 210 ? -22.832 -7.625 15.716 1.00 97.12 210 GLY A C 1
ATOM 1701 O O . GLY A 1 210 ? -22.426 -6.466 15.692 1.00 97.12 210 GLY A O 1
ATOM 1702 N N . LEU A 1 211 ? -22.631 -8.474 14.705 1.00 97.06 211 LEU A N 1
ATOM 1703 C CA . LEU A 1 211 ? -21.873 -8.109 13.500 1.00 97.06 211 LEU A CA 1
ATOM 1704 C C . LEU A 1 211 ? -22.483 -6.900 12.776 1.00 97.06 211 LEU A C 1
ATOM 1706 O O . LEU A 1 211 ? -21.750 -6.018 12.348 1.00 97.06 211 LEU A O 1
ATOM 1710 N N . ALA A 1 212 ? -23.814 -6.825 12.700 1.00 96.56 212 ALA A N 1
ATOM 1711 C CA . ALA A 1 212 ? -24.527 -5.728 12.039 1.00 96.56 212 ALA A CA 1
ATOM 1712 C C . ALA A 1 212 ? -24.345 -4.355 12.719 1.00 96.56 212 ALA A C 1
ATOM 1714 O O . ALA A 1 212 ? -24.579 -3.328 12.094 1.00 96.56 212 ALA A O 1
ATOM 1715 N N . GLU A 1 213 ? -23.954 -4.336 13.995 1.00 96.25 213 GLU A N 1
ATOM 1716 C CA . GLU A 1 213 ? -23.727 -3.117 14.787 1.00 96.25 213 GLU A CA 1
ATOM 1717 C C . GLU A 1 213 ? -22.236 -2.865 15.048 1.00 96.25 213 GLU A C 1
ATOM 1719 O O . GLU A 1 213 ? -21.871 -1.873 15.690 1.00 96.25 213 GLU A O 1
ATOM 1724 N N . ALA A 1 214 ? -21.381 -3.805 14.637 1.00 97.06 214 ALA A N 1
ATOM 1725 C CA . ALA A 1 214 ? -19.963 -3.771 14.922 1.00 97.06 214 ALA A CA 1
ATOM 1726 C C . ALA A 1 214 ? -19.279 -2.723 14.051 1.00 97.06 214 ALA A C 1
ATOM 1728 O O . ALA A 1 214 ? -19.399 -2.713 12.830 1.00 97.06 214 ALA A O 1
ATOM 1729 N N . GLU A 1 215 ? -18.492 -1.881 14.703 1.00 97.06 215 GLU A N 1
ATOM 1730 C CA . GLU A 1 215 ? -17.696 -0.853 14.048 1.00 97.06 215 GLU A CA 1
ATOM 1731 C C . GLU A 1 215 ? -16.212 -1.237 14.061 1.00 97.06 215 GLU A C 1
ATOM 1733 O O . GLU A 1 215 ? -15.774 -2.151 14.771 1.00 97.06 215 GLU A O 1
ATOM 1738 N N . ARG A 1 216 ? -15.377 -0.497 13.321 1.00 95.62 216 ARG A N 1
ATOM 1739 C CA . ARG A 1 216 ? -13.925 -0.764 13.238 1.00 95.62 216 ARG A CA 1
ATOM 1740 C C . ARG A 1 216 ? -13.250 -0.873 14.613 1.00 95.62 216 ARG A C 1
ATOM 1742 O O . ARG A 1 216 ? -12.369 -1.710 14.813 1.00 95.62 216 ARG A O 1
ATOM 1749 N N . HIS A 1 217 ? -13.684 -0.057 15.570 1.00 97.12 217 HIS A N 1
ATOM 1750 C CA . HIS A 1 217 ? -13.148 -0.036 16.928 1.00 97.12 217 HIS A CA 1
ATOM 1751 C C . HIS A 1 217 ? -13.559 -1.258 17.772 1.00 97.12 217 HIS A C 1
ATOM 1753 O O . HIS A 1 217 ? -12.859 -1.613 18.722 1.00 97.12 217 HIS A O 1
ATOM 1759 N N . ASP A 1 218 ? -14.655 -1.939 17.422 1.00 97.56 218 ASP A N 1
ATOM 1760 C CA . ASP A 1 218 ? -15.055 -3.211 18.031 1.00 97.56 218 ASP A CA 1
ATOM 1761 C C . ASP A 1 218 ? -14.211 -4.369 17.483 1.00 97.56 218 ASP A C 1
ATOM 1763 O O . ASP A 1 218 ? -13.768 -5.224 18.252 1.00 97.56 218 ASP A O 1
ATOM 1767 N N . LEU A 1 219 ? -13.877 -4.346 16.186 1.00 95.38 219 LEU A N 1
ATOM 1768 C CA . LEU A 1 219 ? -12.969 -5.326 15.576 1.00 95.38 219 LEU A CA 1
ATOM 1769 C C . LEU A 1 219 ? -11.558 -5.256 16.174 1.00 95.38 219 LEU A C 1
ATOM 1771 O O . LEU A 1 219 ? -10.967 -6.287 16.489 1.00 95.38 219 LEU A O 1
ATOM 1775 N N . ARG A 1 220 ? -11.021 -4.051 16.408 1.00 94.62 220 ARG A N 1
ATOM 1776 C CA . ARG A 1 220 ? -9.717 -3.890 17.082 1.00 94.62 220 ARG A CA 1
ATOM 1777 C C . ARG A 1 220 ? -9.709 -4.503 18.479 1.00 94.62 220 ARG A C 1
ATOM 1779 O O . ARG A 1 220 ? -8.730 -5.138 18.857 1.00 94.62 220 ARG A O 1
ATOM 1786 N N . ARG A 1 221 ? -10.797 -4.325 19.236 1.00 94.38 221 ARG A N 1
ATOM 1787 C CA . ARG A 1 221 ? -10.956 -4.927 20.565 1.00 94.38 221 ARG A CA 1
ATOM 1788 C C . ARG A 1 221 ? -11.083 -6.446 20.487 1.00 94.38 221 ARG A C 1
ATOM 1790 O O . ARG A 1 221 ? -10.520 -7.138 21.325 1.00 94.38 221 ARG A O 1
ATOM 1797 N N . PHE A 1 222 ? -11.810 -6.958 19.498 1.00 94.25 222 PHE A N 1
ATOM 1798 C CA . PHE A 1 222 ? -12.010 -8.391 19.297 1.00 94.25 222 PHE A CA 1
ATOM 1799 C C . PHE A 1 222 ? -10.697 -9.160 19.067 1.00 94.25 222 PHE A C 1
ATOM 1801 O O . PHE A 1 222 ? -10.545 -10.267 19.588 1.00 94.25 222 PHE A O 1
ATOM 1808 N N . PHE A 1 223 ? -9.765 -8.579 18.303 1.00 90.75 223 PHE A N 1
ATOM 1809 C CA . PHE A 1 223 ? -8.467 -9.187 17.978 1.00 90.75 223 PHE A CA 1
ATOM 1810 C C . PHE A 1 223 ? -7.366 -8.934 19.022 1.00 90.75 223 PHE A C 1
ATOM 1812 O O . PHE A 1 223 ? -6.235 -9.376 18.816 1.00 90.75 223 PHE A O 1
ATOM 1819 N N . ARG A 1 224 ? -7.669 -8.222 20.114 1.00 88.50 224 ARG A N 1
ATOM 1820 C CA . ARG A 1 224 ? -6.714 -7.956 21.195 1.00 88.50 224 ARG A CA 1
ATOM 1821 C C . ARG A 1 224 ? -6.470 -9.177 22.075 1.00 88.50 224 ARG A C 1
ATOM 1823 O O . ARG A 1 224 ? -5.308 -9.295 22.538 1.00 88.50 224 ARG A O 1
#

Sequence (224 aa):
MSEPTFSNRELDSYRAGADRFIAELDEEYYLHYAGLKPKFELSPIYERHADLTDLETVNRLGQTVRGRENLELFRFGCEGYLGELTRARSEEIAELETKLETQHDGGPVGYRMLPPTIANTADRHTRARLEQARNELTEEHLNPLYLDAVQTVNRAVPALGAATYFNLYRDRFDYDLEGLAVQCRAFLDSTERLYEESMDRVLRARVGVGLAEAERHDLRRFFR

Radius of gyration: 22.47 Å; chains: 1; bounding box: 51×36×64 Å

pLDDT: mean 95.98, std 6.15, range [39.16, 98.69]